Protein AF-A0A6N8FDB3-F1 (afdb_monomer)

InterPro domains:
  IPR029016 GAF-like domain superfamily [G3DSA:3.30.450.40] (40-173)

Foldseek 3Di:
DDPPDPPVVVVLVVQLVPDFADFDQWAWAADADPPRARNDAPHIDPDTDGNNVWDDPVVVVVLRSQRSNQVVCVVPHDDQKDWAWAFDQTPVRFTWTATSDMDHDHYDGIDRQDPVSLQADQQSVCLVVVDKDWFQAPVVCVVVVRRYRPNDPPDGIDIDHQDAPDVVPSDDDPDDPDDPPPDPDDD

Solvent-accessible surface area (backbone atoms only — not comparable to full-atom values): 11524 Å² total; per-residue (Å²): 135,82,78,77,76,58,67,63,60,56,52,51,53,56,42,58,74,72,59,80,63,84,82,72,47,57,46,61,23,48,30,67,30,83,95,73,39,64,56,48,90,86,44,57,41,94,67,53,48,58,50,59,82,67,51,52,76,72,52,54,58,48,40,54,56,50,35,33,52,46,51,48,49,63,75,75,48,88,72,74,61,52,70,47,67,44,73,44,66,48,94,85,71,44,53,24,34,38,55,58,38,63,55,56,78,66,45,76,52,64,43,64,55,47,78,75,48,25,64,35,28,66,66,37,37,17,50,74,66,60,43,64,46,78,37,84,40,43,68,61,42,40,74,73,70,44,64,69,71,69,74,55,93,80,62,50,54,49,78,42,74,60,70,61,89,45,94,92,29,49,58,91,62,100,79,72,96,72,81,78,75,81,74,97,74,82,132

Secondary structure (DSSP, 8-state):
------HHHHHHHHHHHH--PPP--EE--BPB-GGGSBSSTT-B-SSPEEHHHH--HHHHHHHHHHHHHHHHHHHH---S-EEEEEEEE-TTS-EEEEEEEEESS---SEEE-SHHHHTT-HHHHHHHH---EEES-HHHHHHTT-----S-TT---EEE----SSTT-SS--TT--------S---

Organism: NCBI:txid555083

Sequence (187 aa):
MLFEKNSYLEQIELWCASHNPSLTLSYQVPLLGEGGTCSLFGELDETPFDLASQLHEHELLVLKQVQSVVDWVHNNTNVDWFGVYLARDNSASERVLTKLSYFGKPSRAEFPLNEEFSKISNNVTVALSGHHKIINDVSEYRANGGEYYTCDPKVQSELCWPIFSAPNNCLQNNNNNNLVQTSPNQK

Structure (mmCIF, N/CA/C/O backbone):
data_AF-A0A6N8FDB3-F1
#
_entry.id   AF-A0A6N8FDB3-F1
#
loop_
_atom_site.group_PDB
_atom_site.id
_atom_site.type_symbol
_atom_site.label_atom_id
_atom_site.label_alt_id
_atom_site.label_comp_id
_atom_site.label_asym_id
_atom_site.label_entity_id
_atom_site.label_seq_id
_atom_site.pdbx_PDB_ins_code
_atom_site.Cartn_x
_atom_site.Cartn_y
_atom_site.Cartn_z
_atom_site.occupancy
_atom_site.B_iso_or_equiv
_atom_site.auth_seq_id
_atom_site.auth_comp_id
_atom_site.auth_asym_id
_atom_site.auth_atom_id
_atom_site.pdbx_PDB_model_num
ATOM 1 N N . MET A 1 1 ? -31.358 20.080 -7.737 1.00 39.00 1 MET A N 1
ATOM 2 C CA . MET A 1 1 ? -30.792 18.732 -7.544 1.00 39.00 1 MET A CA 1
ATOM 3 C C . MET A 1 1 ? -29.923 18.836 -6.301 1.00 39.00 1 MET A C 1
ATOM 5 O O . MET A 1 1 ? -28.893 19.491 -6.356 1.00 39.00 1 MET A O 1
ATOM 9 N N . LEU A 1 2 ? -30.441 18.409 -5.148 1.00 40.44 2 LEU A N 1
ATOM 10 C CA . LEU A 1 2 ? -29.688 18.419 -3.893 1.00 40.44 2 LEU A CA 1
ATOM 11 C C . LEU A 1 2 ? -28.681 17.274 -3.999 1.00 40.44 2 LEU A C 1
ATOM 13 O O . LEU A 1 2 ? -29.099 16.135 -4.185 1.00 40.44 2 LEU A O 1
ATOM 17 N N . PHE A 1 3 ? -27.385 17.576 -3.969 1.00 48.97 3 PHE A N 1
ATOM 18 C CA . PHE A 1 3 ? -26.373 16.543 -3.789 1.00 48.97 3 PHE A CA 1
ATOM 19 C C . PHE A 1 3 ? -26.663 15.886 -2.439 1.00 48.97 3 PHE A C 1
ATOM 21 O O . PHE A 1 3 ? -26.596 16.559 -1.409 1.00 48.97 3 PHE A O 1
ATOM 28 N N . GLU A 1 4 ? -27.059 14.612 -2.440 1.00 52.66 4 GLU A N 1
ATOM 29 C CA . GLU A 1 4 ? -27.069 13.828 -1.211 1.00 52.66 4 GLU A CA 1
ATOM 30 C C . GLU A 1 4 ? -25.665 13.914 -0.619 1.00 52.66 4 GLU A C 1
ATOM 32 O O . GLU A 1 4 ? -24.667 13.599 -1.272 1.00 52.66 4 GLU A O 1
ATOM 37 N N . LYS A 1 5 ? -25.586 14.447 0.598 1.00 57.94 5 LYS A N 1
ATOM 38 C CA . LYS A 1 5 ? -24.338 14.568 1.339 1.00 57.94 5 LYS A CA 1
ATOM 39 C C . LYS A 1 5 ? -23.791 13.146 1.492 1.00 57.94 5 LYS A C 1
ATOM 41 O O . LYS A 1 5 ? -24.463 12.301 2.080 1.00 57.94 5 LYS A O 1
ATOM 46 N N . ASN A 1 6 ? -22.628 12.860 0.905 1.00 74.19 6 ASN A N 1
ATOM 47 C CA . ASN A 1 6 ? -22.024 11.534 0.994 1.00 74.19 6 ASN A CA 1
ATOM 48 C C . ASN A 1 6 ? -21.700 11.255 2.469 1.00 74.19 6 ASN A C 1
ATOM 50 O O . ASN A 1 6 ? -20.782 11.855 3.030 1.00 74.19 6 ASN A O 1
ATOM 54 N N . SER A 1 7 ? -22.480 10.372 3.092 1.00 84.81 7 SER A N 1
ATOM 55 C CA . SER A 1 7 ? -22.411 10.106 4.529 1.00 84.81 7 SER A CA 1
ATOM 56 C C . SER A 1 7 ? -21.046 9.575 4.964 1.00 84.81 7 SER A C 1
ATOM 58 O O . SER A 1 7 ? -20.653 9.811 6.103 1.00 84.81 7 SER A O 1
ATOM 60 N N . TYR A 1 8 ? -20.304 8.898 4.082 1.00 88.00 8 TYR A N 1
ATOM 61 C CA . TYR A 1 8 ? -18.966 8.392 4.388 1.00 88.00 8 TYR A CA 1
ATOM 62 C C . TYR A 1 8 ? -17.910 9.492 4.400 1.00 88.00 8 TYR A C 1
ATOM 64 O O . TYR A 1 8 ? -17.037 9.478 5.262 1.00 88.00 8 TYR A O 1
ATOM 72 N N . LEU A 1 9 ? -18.004 10.468 3.492 1.00 87.19 9 LEU A N 1
ATOM 73 C CA . LEU A 1 9 ? -17.068 11.592 3.474 1.00 87.19 9 LEU A CA 1
ATOM 74 C C . LEU A 1 9 ? -17.157 12.389 4.781 1.00 87.19 9 LEU A C 1
ATOM 76 O O . LEU A 1 9 ? -16.137 12.630 5.416 1.00 87.19 9 LEU A O 1
ATOM 80 N N . GLU A 1 10 ? -18.375 12.706 5.227 1.00 91.50 10 GLU A N 1
ATOM 81 C CA . GLU A 1 10 ? -18.595 13.414 6.496 1.00 91.50 10 GLU A CA 1
ATOM 82 C C . GLU A 1 10 ? -18.069 12.614 7.701 1.00 91.50 10 GLU A C 1
ATOM 84 O O . GLU A 1 10 ? -17.451 13.178 8.602 1.00 91.50 10 GLU A O 1
ATOM 89 N N . GLN A 1 11 ? -18.251 11.290 7.705 1.00 93.62 11 GLN A N 1
ATOM 90 C CA . GLN A 1 11 ? -17.704 10.423 8.755 1.00 93.62 11 GLN A CA 1
ATOM 91 C C . GLN A 1 11 ? -16.171 10.439 8.789 1.00 93.62 11 GLN A C 1
ATOM 93 O O . GLN A 1 11 ? -15.594 10.551 9.871 1.00 93.62 11 GLN A O 1
ATOM 98 N N . ILE A 1 12 ? -15.514 10.348 7.629 1.00 93.06 12 ILE A N 1
ATOM 99 C CA . ILE A 1 12 ? -14.049 10.378 7.528 1.00 93.06 12 ILE A CA 1
ATOM 100 C C . ILE A 1 12 ? -13.511 11.749 7.948 1.00 93.06 12 ILE A C 1
ATOM 102 O O . ILE A 1 12 ? -12.528 11.816 8.680 1.00 93.06 12 ILE A O 1
ATOM 106 N N . GLU A 1 13 ? -14.149 12.846 7.535 1.00 92.50 13 GLU A N 1
ATOM 107 C CA . GLU A 1 13 ? -13.748 14.203 7.927 1.00 92.50 13 GLU A CA 1
ATOM 108 C C . GLU A 1 13 ? -13.827 14.398 9.448 1.00 92.50 13 GLU A C 1
ATOM 110 O O . GLU A 1 13 ? -12.866 14.866 10.066 1.00 92.50 13 GLU A O 1
ATOM 115 N N . LEU A 1 14 ? -14.936 13.982 10.072 1.00 94.69 14 LEU A N 1
ATOM 116 C CA . LEU A 1 1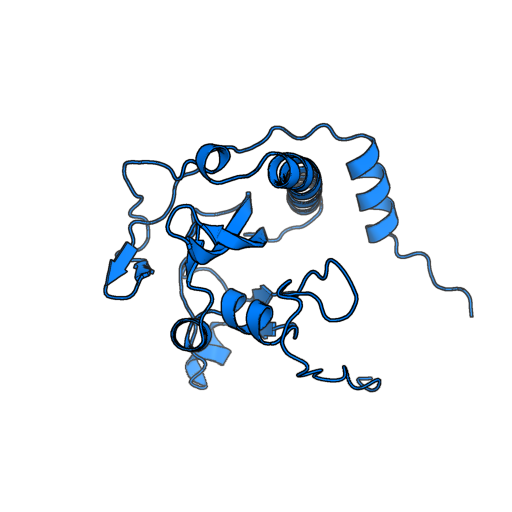4 ? -15.116 14.043 11.527 1.00 94.69 14 LEU A CA 1
ATOM 117 C C . LEU A 1 14 ? -14.118 13.151 12.276 1.00 94.69 14 LEU A C 1
ATOM 119 O O . LEU A 1 14 ? -13.588 13.548 13.319 1.00 94.69 14 LEU A O 1
ATOM 123 N N . TRP A 1 15 ? -13.836 11.962 11.741 1.00 95.94 15 TRP A N 1
ATOM 124 C CA . TRP A 1 15 ? -12.812 11.073 12.277 1.00 95.94 15 TRP A CA 1
ATOM 125 C C . TRP A 1 15 ? -11.435 11.725 12.215 1.00 95.94 15 TRP A C 1
ATOM 127 O O . TRP A 1 15 ? -10.783 11.875 13.242 1.00 95.94 15 TRP A O 1
ATOM 137 N N . CYS A 1 16 ? -11.010 12.194 11.043 1.00 93.62 16 CYS A N 1
ATOM 138 C CA . CYS A 1 16 ? -9.698 12.808 10.854 1.00 93.62 16 CYS A CA 1
ATOM 139 C C . CYS A 1 16 ? -9.489 14.059 11.718 1.00 93.62 16 CYS A C 1
ATOM 141 O O . CYS A 1 16 ? -8.360 14.328 12.124 1.00 93.62 16 CYS A O 1
ATOM 143 N N . ALA A 1 17 ? -10.553 14.808 12.023 1.00 94.25 17 ALA A N 1
ATOM 144 C CA . ALA A 1 17 ? -10.488 15.981 12.893 1.00 94.25 17 ALA A CA 1
ATOM 145 C C . ALA A 1 17 ? -10.299 15.648 14.385 1.00 94.25 17 ALA A C 1
ATOM 147 O O . ALA A 1 17 ? -9.820 16.494 15.140 1.00 94.25 17 ALA A O 1
ATOM 148 N N . SER A 1 18 ? -10.696 14.451 14.825 1.00 94.44 18 SER A N 1
ATOM 149 C CA . SER A 1 18 ? -10.743 14.072 16.246 1.00 94.44 18 SER A CA 1
ATOM 150 C C . SER A 1 18 ? -9.787 12.934 16.617 1.00 94.44 18 SER A C 1
ATOM 152 O O . SER A 1 18 ? -9.366 12.831 17.771 1.00 94.44 18 SER A O 1
ATOM 154 N N . HIS A 1 19 ? -9.412 12.103 15.647 1.00 96.50 19 HIS A N 1
ATOM 155 C CA . HIS A 1 19 ? -8.528 10.960 15.821 1.00 96.50 19 HIS A CA 1
ATOM 156 C C . HIS A 1 19 ? -7.058 11.378 15.825 1.00 96.50 19 HIS A C 1
ATOM 158 O O . HIS A 1 19 ? -6.595 12.124 14.960 1.00 96.50 19 HIS A O 1
ATOM 164 N N . ASN A 1 20 ? -6.295 10.853 16.783 1.00 94.88 20 ASN A N 1
ATOM 165 C CA . ASN A 1 20 ? -4.846 11.016 16.829 1.00 94.88 20 ASN A CA 1
ATOM 166 C C . ASN A 1 20 ? -4.182 9.657 16.560 1.00 94.88 20 ASN A C 1
ATOM 168 O O . ASN A 1 20 ? -4.011 8.877 17.501 1.00 94.88 20 ASN A O 1
ATOM 172 N N . PRO A 1 21 ? -3.829 9.353 15.298 1.00 95.50 21 PRO A N 1
ATOM 173 C CA . PRO A 1 21 ? -3.325 8.038 14.929 1.00 95.50 21 PRO A CA 1
ATOM 174 C C . PRO A 1 21 ? -1.938 7.770 15.520 1.00 95.50 21 PRO A C 1
ATOM 176 O O . PRO A 1 21 ? -1.099 8.671 15.621 1.00 95.50 21 PRO A O 1
ATOM 179 N N . SER A 1 22 ? -1.685 6.506 15.859 1.00 95.19 22 SER A N 1
ATOM 180 C CA . SER A 1 22 ? -0.341 6.022 16.174 1.00 95.19 22 SER A CA 1
ATOM 181 C C . SER A 1 22 ? 0.394 5.723 14.871 1.00 95.19 22 SER A C 1
ATOM 183 O O . SER A 1 22 ? -0.085 4.933 14.059 1.00 95.19 22 SER A O 1
ATOM 185 N N . LEU A 1 23 ? 1.536 6.369 14.638 1.00 95.38 23 LEU A N 1
ATOM 186 C CA . LEU A 1 23 ? 2.243 6.230 13.366 1.00 95.38 23 LEU A CA 1
ATOM 187 C C . LEU A 1 23 ? 3.027 4.919 13.310 1.00 95.38 23 LEU A C 1
ATOM 189 O O . LEU A 1 23 ? 3.894 4.667 14.147 1.00 95.38 23 LEU A O 1
ATOM 193 N N . THR A 1 24 ? 2.777 4.125 12.269 1.00 95.88 24 THR A N 1
ATOM 194 C CA . THR A 1 24 ? 3.628 2.979 11.937 1.00 95.88 24 THR A CA 1
ATOM 195 C C . THR A 1 24 ? 4.812 3.471 11.111 1.00 95.88 24 THR A C 1
ATOM 197 O O . THR A 1 24 ? 4.691 3.717 9.916 1.00 95.88 24 THR A O 1
ATOM 200 N N . LEU A 1 25 ? 5.960 3.642 11.765 1.00 96.81 25 LEU A N 1
ATOM 201 C CA . LEU A 1 25 ? 7.195 4.140 11.143 1.00 96.81 25 LEU A CA 1
ATOM 202 C C . LEU A 1 25 ? 8.136 3.029 10.667 1.00 96.81 25 LEU A C 1
ATOM 204 O O . LEU A 1 25 ? 9.143 3.301 10.022 1.00 96.81 25 LEU A O 1
ATOM 208 N N . SER A 1 26 ? 7.808 1.780 10.976 1.00 97.44 26 SER A N 1
ATOM 209 C CA . SER A 1 26 ? 8.505 0.607 10.475 1.00 97.44 26 SER A CA 1
ATOM 210 C C . SER A 1 26 ? 7.554 -0.583 10.458 1.00 97.44 26 SER A C 1
ATOM 212 O O . SER A 1 26 ? 6.673 -0.683 11.315 1.00 97.44 26 SER A O 1
ATOM 214 N N . TYR A 1 27 ? 7.690 -1.465 9.469 1.00 97.12 27 TYR A N 1
ATOM 215 C CA . TYR A 1 27 ? 6.823 -2.631 9.327 1.00 97.12 27 TYR A CA 1
ATOM 216 C C . TYR A 1 27 ? 7.516 -3.787 8.613 1.00 97.12 27 TYR A C 1
ATOM 218 O O . TYR A 1 27 ? 8.401 -3.596 7.781 1.00 97.12 27 TYR A O 1
ATOM 226 N N . GLN A 1 28 ? 7.063 -5.003 8.918 1.00 96.00 28 GLN A N 1
ATOM 227 C CA . GLN A 1 28 ? 7.561 -6.196 8.249 1.00 96.00 28 GLN A CA 1
ATOM 228 C C . GLN A 1 28 ? 7.125 -6.249 6.787 1.00 96.00 28 GLN A C 1
ATOM 230 O O . GLN A 1 28 ? 5.999 -5.874 6.438 1.00 96.00 28 GLN A O 1
ATOM 235 N N . VAL A 1 29 ? 8.024 -6.749 5.945 1.00 93.81 29 VAL A N 1
ATOM 236 C CA . VAL A 1 29 ? 7.810 -6.937 4.511 1.00 93.81 29 VAL A CA 1
ATOM 237 C C . VAL A 1 29 ? 8.127 -8.378 4.121 1.00 93.81 29 VAL A C 1
ATOM 239 O O . VAL A 1 29 ? 8.949 -9.014 4.777 1.00 93.81 29 VAL A O 1
ATOM 242 N N . PRO A 1 30 ? 7.482 -8.920 3.075 1.00 91.06 30 PRO A N 1
ATOM 243 C CA . PRO A 1 30 ? 7.870 -10.208 2.523 1.00 91.06 30 PRO A CA 1
ATOM 244 C C . PRO A 1 30 ? 9.309 -10.178 2.018 1.00 91.06 30 PRO A C 1
ATOM 246 O O . PRO A 1 30 ? 9.734 -9.176 1.435 1.00 91.06 30 PRO A O 1
ATOM 249 N N . LEU A 1 31 ? 10.010 -11.298 2.166 1.00 89.00 31 LEU A N 1
ATOM 250 C CA . LEU A 1 31 ? 11.269 -11.511 1.470 1.00 89.00 31 LEU A CA 1
ATOM 251 C C . LEU A 1 31 ? 11.003 -11.468 -0.046 1.00 89.00 31 LEU A C 1
ATOM 253 O O . LEU A 1 31 ? 10.061 -12.084 -0.559 1.00 89.00 31 LEU A O 1
ATOM 257 N N . LEU A 1 32 ? 11.796 -10.680 -0.770 1.00 82.88 32 LEU A N 1
ATOM 258 C CA . LEU A 1 32 ? 11.648 -10.535 -2.217 1.00 82.88 32 LEU A CA 1
ATOM 259 C C . LEU A 1 32 ? 12.512 -11.569 -2.942 1.00 82.88 32 LEU A C 1
ATOM 261 O O . LEU A 1 32 ? 13.679 -11.769 -2.616 1.00 82.88 32 LEU A O 1
ATOM 265 N N . GLY A 1 33 ? 11.920 -12.229 -3.931 1.00 75.38 33 GLY A N 1
ATOM 266 C CA . GLY A 1 33 ? 12.578 -13.167 -4.829 1.00 75.38 33 GLY A CA 1
ATOM 267 C C . GLY A 1 33 ? 13.047 -12.507 -6.121 1.00 75.38 33 GLY A C 1
ATOM 268 O O . GLY A 1 33 ? 13.057 -11.281 -6.270 1.00 75.38 33 GLY A O 1
ATOM 269 N N . GLU A 1 34 ? 13.415 -13.346 -7.087 1.00 70.06 34 GLU A N 1
ATOM 270 C CA . GLU A 1 34 ? 13.858 -12.898 -8.406 1.00 70.06 34 GLU A CA 1
ATOM 271 C C . GLU A 1 34 ? 12.781 -12.031 -9.094 1.00 70.06 34 GLU A C 1
ATOM 273 O O . GLU A 1 34 ? 11.573 -12.279 -8.988 1.00 70.06 34 GLU A O 1
ATOM 278 N N . GLY A 1 35 ? 13.214 -10.941 -9.739 1.00 65.75 35 GLY A N 1
ATOM 279 C CA . GLY A 1 35 ? 12.319 -9.964 -10.374 1.00 65.75 35 GLY A CA 1
ATOM 280 C C . GLY A 1 35 ? 11.475 -9.121 -9.403 1.00 65.75 35 GLY A C 1
ATOM 281 O O . GLY A 1 35 ? 10.563 -8.417 -9.833 1.00 65.75 35 GLY A O 1
ATOM 282 N N . GLY A 1 36 ? 11.737 -9.177 -8.090 1.00 64.44 36 GLY A N 1
ATOM 283 C CA . GLY A 1 36 ? 10.971 -8.434 -7.082 1.00 64.44 36 GLY A CA 1
ATOM 284 C C . GLY A 1 36 ? 9.578 -9.015 -6.807 1.00 64.44 36 GLY A C 1
ATOM 285 O O . GLY A 1 36 ? 8.706 -8.326 -6.262 1.00 64.44 36 GLY A O 1
ATOM 286 N N . THR A 1 37 ? 9.350 -10.270 -7.196 1.00 66.75 37 THR A N 1
ATOM 287 C CA . THR A 1 37 ? 8.179 -11.049 -6.775 1.00 66.75 37 THR A CA 1
ATOM 288 C C . THR A 1 37 ? 8.312 -11.439 -5.296 1.00 66.75 37 THR A C 1
ATOM 290 O O . THR A 1 37 ? 9.413 -11.401 -4.755 1.00 66.75 37 THR A O 1
ATOM 293 N N . CYS A 1 38 ? 7.224 -11.762 -4.587 1.00 65.00 38 CYS A N 1
ATOM 294 C CA . CYS A 1 38 ? 7.377 -12.360 -3.251 1.00 65.00 38 CYS A CA 1
ATOM 295 C C . CYS A 1 38 ? 8.053 -13.729 -3.420 1.00 65.00 38 CYS A C 1
ATOM 297 O O . CYS A 1 38 ? 7.518 -14.553 -4.160 1.00 65.00 38 CYS A O 1
ATOM 299 N N . SER A 1 39 ? 9.207 -13.959 -2.779 1.00 57.81 39 SER A N 1
ATOM 300 C CA . SER A 1 39 ? 10.000 -15.183 -2.982 1.00 57.81 39 SER A CA 1
ATOM 301 C C . SER A 1 39 ? 9.214 -16.431 -2.585 1.00 57.81 39 SER A C 1
ATOM 303 O O . SER A 1 39 ? 9.081 -17.366 -3.373 1.00 57.81 39 SER A O 1
ATOM 305 N N . LEU A 1 40 ? 8.668 -16.421 -1.367 1.00 64.62 40 LEU A N 1
ATOM 306 C CA . LEU A 1 40 ? 7.895 -17.498 -0.762 1.00 64.62 40 LEU A CA 1
ATOM 307 C C . LEU A 1 40 ? 6.781 -16.902 0.105 1.00 64.62 40 LEU A C 1
ATOM 309 O O . LEU A 1 40 ? 6.993 -15.976 0.890 1.00 64.62 40 LEU A O 1
ATOM 313 N N . PHE A 1 41 ? 5.560 -17.425 -0.040 1.00 68.38 41 PHE A N 1
ATOM 314 C CA . PHE A 1 41 ? 4.420 -16.953 0.743 1.00 68.38 41 PHE A CA 1
ATOM 315 C C . PHE A 1 41 ? 4.664 -17.169 2.239 1.00 68.38 41 PHE A C 1
ATOM 317 O O . PHE A 1 41 ? 4.753 -18.303 2.702 1.00 68.38 41 PHE A O 1
ATOM 324 N N . GLY A 1 42 ? 4.700 -16.073 2.997 1.00 71.75 42 GLY A N 1
ATOM 325 C CA . GLY A 1 42 ? 4.839 -16.100 4.453 1.00 71.75 42 GLY A CA 1
ATOM 326 C C . GLY A 1 42 ? 6.270 -15.962 4.970 1.00 71.75 42 GLY A C 1
ATOM 327 O O . GLY A 1 42 ? 6.431 -15.826 6.180 1.00 71.75 42 GLY A O 1
ATOM 328 N N . GLU A 1 43 ? 7.282 -15.930 4.100 1.00 87.38 43 GLU A N 1
ATOM 329 C CA . GLU A 1 43 ? 8.638 -15.556 4.507 1.00 87.38 43 GLU A CA 1
ATOM 330 C C . GLU A 1 43 ? 8.771 -14.034 4.540 1.00 87.38 43 GLU A C 1
ATOM 332 O O . GLU A 1 43 ? 8.460 -13.339 3.569 1.00 87.38 43 GLU A O 1
ATOM 337 N N . LEU A 1 44 ? 9.193 -13.513 5.689 1.00 9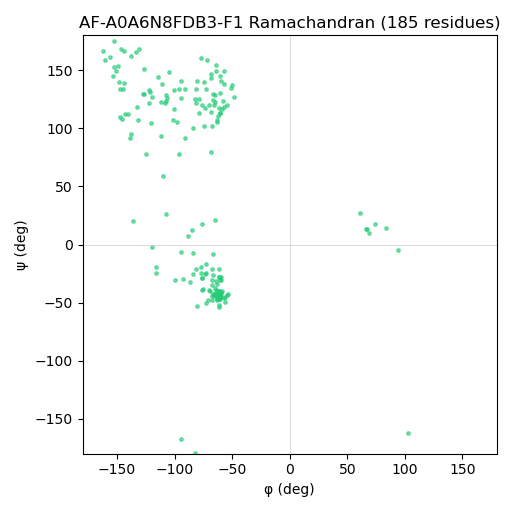1.06 44 LEU A N 1
ATOM 338 C CA . LEU A 1 44 ? 9.407 -12.090 5.920 1.00 91.06 44 LEU A CA 1
ATOM 339 C C . LEU A 1 44 ? 10.903 -11.804 5.923 1.00 91.06 44 LEU A C 1
ATOM 341 O O . LEU A 1 44 ? 11.693 -12.655 6.331 1.00 91.06 44 LEU A O 1
ATOM 345 N N . ASP A 1 45 ? 11.271 -10.604 5.487 1.00 92.06 45 ASP A N 1
ATOM 346 C CA . ASP A 1 45 ? 12.623 -10.100 5.696 1.00 92.06 45 ASP A CA 1
ATOM 347 C C . ASP A 1 45 ? 12.916 -10.041 7.207 1.00 92.06 45 ASP A C 1
ATOM 349 O O . ASP A 1 45 ? 12.037 -9.713 8.011 1.00 92.06 45 ASP A O 1
ATOM 353 N N . GLU A 1 46 ? 14.139 -10.390 7.607 1.00 92.81 46 GLU A N 1
ATOM 354 C CA . GLU A 1 46 ? 14.556 -10.296 9.010 1.00 92.81 46 GLU A CA 1
ATOM 355 C C . GLU A 1 46 ? 14.565 -8.840 9.483 1.00 92.81 46 GLU A C 1
ATOM 357 O O . GLU A 1 46 ? 14.299 -8.559 10.656 1.00 92.81 46 GLU A O 1
ATOM 362 N N . THR A 1 47 ? 14.859 -7.916 8.565 1.00 94.56 47 THR A N 1
ATOM 363 C CA . THR A 1 47 ? 14.910 -6.486 8.833 1.00 94.56 47 THR A CA 1
ATOM 364 C C . THR A 1 47 ? 13.616 -5.826 8.353 1.00 94.56 47 THR A C 1
ATOM 366 O O . THR A 1 47 ? 13.346 -5.791 7.151 1.00 94.56 47 THR A O 1
ATOM 369 N N . PRO A 1 48 ? 12.813 -5.247 9.264 1.00 96.31 48 PRO A N 1
ATOM 370 C CA . PRO A 1 48 ? 11.651 -4.459 8.884 1.00 96.31 48 PRO A CA 1
ATOM 371 C C . PRO A 1 48 ? 12.030 -3.301 7.960 1.00 96.31 48 PRO A C 1
ATOM 373 O O . PRO A 1 48 ? 13.088 -2.686 8.105 1.00 96.31 48 PRO A O 1
ATOM 376 N N . PHE A 1 49 ? 11.116 -2.925 7.071 1.00 97.06 49 PHE A N 1
ATOM 377 C CA . PHE A 1 49 ? 11.266 -1.695 6.309 1.00 97.06 49 PHE A CA 1
ATOM 378 C C . PHE A 1 49 ? 11.174 -0.497 7.259 1.00 97.06 49 PHE A C 1
ATOM 380 O O . PHE A 1 49 ? 10.197 -0.362 8.001 1.00 97.06 49 PHE A O 1
ATOM 387 N N . ASP A 1 50 ? 12.191 0.361 7.260 1.00 97.12 50 ASP A N 1
ATOM 388 C CA . ASP A 1 50 ? 12.232 1.589 8.053 1.00 97.12 50 ASP A CA 1
ATOM 389 C C . ASP A 1 50 ? 11.666 2.752 7.231 1.00 97.12 50 ASP A C 1
ATOM 391 O O . ASP A 1 50 ? 12.379 3.414 6.480 1.00 97.12 50 ASP A O 1
ATOM 395 N N . LEU A 1 51 ? 10.358 2.986 7.360 1.00 97.06 51 LEU A N 1
ATOM 396 C CA . LEU A 1 51 ? 9.669 4.053 6.639 1.00 97.06 51 LEU A CA 1
ATOM 397 C C . LEU A 1 51 ? 10.165 5.436 7.084 1.00 97.06 51 LEU A C 1
ATOM 399 O O . LEU A 1 51 ? 10.295 6.328 6.248 1.00 97.06 51 LEU A O 1
ATOM 403 N N . ALA A 1 52 ? 10.461 5.627 8.373 1.00 95.00 52 ALA A N 1
ATOM 404 C CA . ALA A 1 52 ? 10.890 6.925 8.893 1.00 95.00 52 ALA A CA 1
ATOM 405 C C . ALA A 1 52 ? 12.171 7.434 8.226 1.00 95.00 52 ALA A C 1
ATOM 407 O O . ALA A 1 52 ? 12.246 8.620 7.912 1.00 95.00 52 ALA A O 1
ATOM 408 N N . SER A 1 53 ? 13.151 6.560 7.975 1.00 94.75 53 SER A N 1
ATOM 409 C CA . SER A 1 53 ? 14.390 6.965 7.297 1.00 94.75 53 SER A CA 1
ATOM 410 C C . SER A 1 53 ? 14.218 7.243 5.804 1.00 94.75 53 SER A C 1
ATOM 412 O O . SER A 1 53 ? 15.073 7.907 5.217 1.00 94.75 53 SER A O 1
ATOM 414 N N . GLN A 1 54 ? 13.123 6.787 5.186 1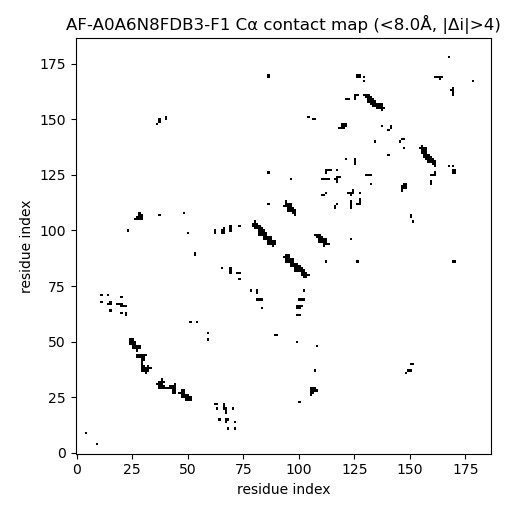.00 94.38 54 GLN A N 1
ATOM 415 C CA . GLN A 1 54 ? 12.845 7.077 3.779 1.00 94.38 54 GLN A CA 1
ATOM 416 C C . GLN A 1 54 ? 12.103 8.405 3.589 1.00 94.38 54 GLN A C 1
ATOM 418 O O . GLN A 1 54 ? 12.279 9.061 2.562 1.00 94.38 54 GLN A O 1
ATOM 423 N N . LEU A 1 55 ? 11.252 8.818 4.533 1.00 91.62 55 LEU A N 1
ATOM 424 C CA . LEU A 1 55 ? 10.367 9.976 4.367 1.00 91.62 55 LEU A CA 1
ATOM 425 C C . LEU A 1 55 ? 11.050 11.332 4.610 1.00 91.62 55 LEU A C 1
ATOM 427 O O . LEU A 1 55 ? 11.818 11.523 5.550 1.00 91.62 55 LEU A O 1
ATOM 431 N N . HIS A 1 56 ? 10.696 12.317 3.786 1.00 90.81 56 HIS A N 1
ATOM 432 C CA . HIS A 1 56 ? 10.962 13.729 4.036 1.00 90.81 56 HIS A CA 1
ATOM 433 C C . HIS A 1 56 ? 9.974 14.301 5.067 1.00 90.81 56 HIS A C 1
ATOM 435 O O . HIS A 1 56 ? 8.875 13.783 5.260 1.00 90.81 56 HIS A O 1
ATOM 441 N N . GLU A 1 57 ? 10.319 15.433 5.689 1.00 87.69 57 GLU A N 1
ATOM 442 C CA . GLU A 1 57 ? 9.493 16.064 6.735 1.00 87.69 57 GLU A CA 1
ATOM 443 C C . GLU A 1 57 ? 8.046 16.338 6.284 1.00 87.69 57 GLU A C 1
ATOM 445 O O . GLU A 1 57 ? 7.094 16.040 7.004 1.00 87.69 57 GLU A O 1
ATOM 450 N N . HIS A 1 58 ? 7.859 16.841 5.062 1.00 86.88 58 HIS A N 1
ATOM 451 C CA . HIS A 1 58 ? 6.522 17.100 4.527 1.00 86.88 58 HIS A CA 1
ATOM 452 C C . HIS A 1 58 ? 5.719 15.809 4.282 1.00 86.88 58 HIS A C 1
ATOM 454 O O . HIS A 1 58 ? 4.498 15.809 4.425 1.00 86.88 58 HIS A O 1
ATOM 460 N N . GLU A 1 59 ? 6.381 14.695 3.968 1.00 91.12 59 GLU A N 1
ATOM 461 C CA . GLU A 1 59 ? 5.732 13.393 3.779 1.00 91.12 59 GLU A CA 1
ATOM 462 C C . GLU A 1 59 ? 5.354 12.757 5.121 1.00 91.12 59 GLU A C 1
ATOM 464 O O . GLU A 1 59 ? 4.338 12.072 5.198 1.00 91.12 59 GLU A O 1
ATOM 469 N N . LEU A 1 60 ? 6.090 13.041 6.203 1.00 89.06 60 LEU A N 1
ATOM 470 C CA . LEU A 1 60 ? 5.694 12.647 7.562 1.00 89.06 60 LEU A CA 1
ATOM 471 C C . LEU A 1 60 ? 4.377 13.316 7.994 1.00 89.06 60 LEU A C 1
ATOM 473 O O . LEU A 1 60 ? 3.561 12.698 8.681 1.00 89.06 60 LEU A O 1
ATOM 477 N N . LEU A 1 61 ? 4.125 14.556 7.558 1.00 87.12 61 LEU A N 1
ATOM 478 C CA . LEU A 1 61 ? 2.838 15.224 7.791 1.00 87.12 61 LEU A CA 1
ATOM 479 C C . LEU A 1 61 ? 1.699 1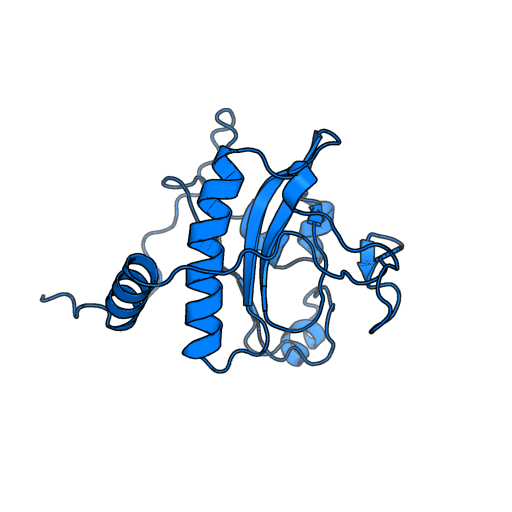4.527 7.034 1.00 87.12 61 LEU A C 1
ATOM 481 O O . LEU A 1 61 ? 0.624 14.309 7.600 1.00 87.12 61 LEU A O 1
ATOM 485 N N . VAL A 1 62 ? 1.946 14.133 5.779 1.00 90.25 62 VAL A N 1
ATOM 486 C CA . VAL A 1 62 ? 0.994 13.359 4.967 1.00 90.25 62 VAL A CA 1
ATOM 487 C C . VAL A 1 62 ? 0.740 11.988 5.593 1.00 90.25 62 VAL A C 1
ATOM 489 O O . VAL A 1 62 ? -0.415 11.583 5.713 1.00 90.25 62 VAL A O 1
ATOM 492 N N . LEU A 1 63 ? 1.785 11.305 6.072 1.00 94.06 63 LEU A N 1
ATOM 493 C CA . LEU A 1 63 ? 1.681 10.007 6.740 1.00 94.06 63 LEU A CA 1
ATOM 494 C C . LEU A 1 63 ? 0.684 10.048 7.901 1.00 94.06 63 LEU A C 1
ATOM 496 O O . LEU A 1 63 ? -0.134 9.140 8.024 1.00 94.06 63 LEU A O 1
ATOM 500 N N . LYS A 1 64 ? 0.693 11.108 8.719 1.00 92.44 64 LYS A N 1
ATOM 501 C CA . LYS A 1 64 ? -0.265 11.242 9.826 1.00 92.44 64 LYS A CA 1
ATOM 502 C C . LYS A 1 64 ? -1.715 11.276 9.344 1.00 92.44 64 LYS A C 1
ATOM 504 O O . LYS A 1 64 ? -2.568 10.612 9.928 1.00 92.44 64 LYS A O 1
ATOM 509 N N . GLN A 1 65 ? -2.004 12.027 8.284 1.00 92.19 65 GLN A N 1
ATOM 510 C CA . GLN A 1 65 ? -3.356 12.102 7.721 1.00 92.19 65 GLN A CA 1
ATOM 511 C C . GLN A 1 65 ? -3.770 10.765 7.102 1.00 92.19 65 GLN A C 1
ATOM 513 O O . GLN A 1 65 ? -4.867 10.271 7.354 1.00 92.19 65 GLN A O 1
ATOM 518 N N . VAL A 1 66 ? -2.862 10.149 6.346 1.00 95.69 66 VAL A N 1
ATOM 519 C CA . VAL A 1 66 ? -3.081 8.859 5.690 1.00 95.69 66 VAL A CA 1
ATOM 520 C C . VAL A 1 66 ? -3.318 7.746 6.712 1.00 95.69 66 VAL A C 1
ATOM 522 O O . VAL A 1 66 ? -4.261 6.978 6.547 1.00 95.69 66 VAL A O 1
ATOM 525 N N . GLN A 1 67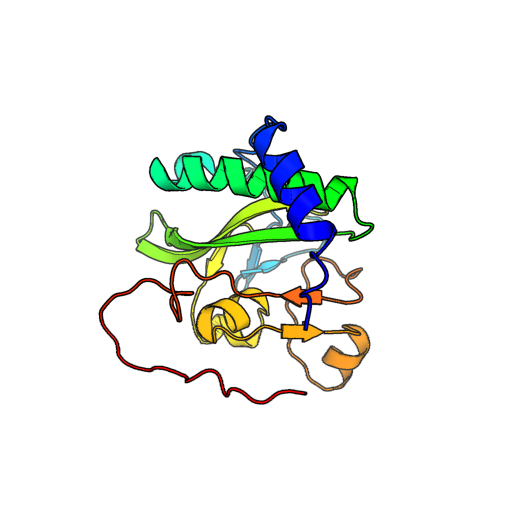 ? -2.537 7.687 7.795 1.00 97.75 67 GLN A N 1
ATOM 526 C CA . GLN A 1 67 ? -2.747 6.724 8.880 1.00 97.75 67 GLN A CA 1
ATOM 527 C C . GLN A 1 67 ? -4.140 6.890 9.500 1.00 97.75 67 GLN A C 1
ATOM 529 O O . GLN A 1 67 ? -4.812 5.899 9.750 1.00 97.75 67 GLN A O 1
ATOM 534 N N . SER A 1 68 ? -4.618 8.127 9.676 1.00 97.06 68 SER A N 1
ATOM 535 C CA . SER A 1 68 ? -5.971 8.373 10.188 1.00 97.06 68 SER A CA 1
ATOM 536 C C . SER A 1 68 ? -7.057 7.786 9.279 1.00 97.06 68 SER A C 1
ATOM 538 O O . SER A 1 68 ? -7.986 7.142 9.764 1.00 97.06 68 SER A O 1
ATOM 540 N N . VAL A 1 69 ? 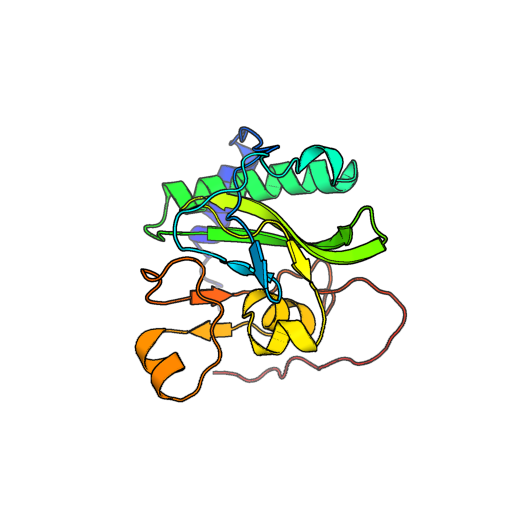-6.915 7.941 7.958 1.00 96.88 69 VAL A N 1
ATOM 541 C CA . VAL A 1 69 ? -7.840 7.355 6.973 1.00 96.88 69 VAL A CA 1
ATOM 542 C C . VAL A 1 69 ? -7.772 5.828 6.986 1.00 96.88 69 VAL A C 1
ATOM 544 O O . VAL A 1 69 ? -8.812 5.174 6.986 1.00 96.88 69 VAL A O 1
ATOM 547 N N . VAL A 1 70 ? -6.569 5.250 7.029 1.00 98.00 70 VAL A N 1
ATOM 548 C CA . VAL A 1 70 ? -6.372 3.794 7.117 1.00 98.00 70 VAL A CA 1
ATOM 549 C C . VAL A 1 70 ? -7.030 3.235 8.381 1.00 98.00 70 VAL A C 1
ATOM 551 O O . VAL A 1 70 ? -7.763 2.250 8.296 1.00 98.00 70 VAL A O 1
ATOM 554 N N . ASP A 1 71 ? -6.848 3.895 9.527 1.00 98.19 71 ASP A N 1
ATOM 555 C CA . ASP A 1 71 ? -7.487 3.516 10.788 1.00 98.19 71 ASP A CA 1
ATOM 556 C C . ASP A 1 71 ? -9.019 3.593 10.680 1.00 98.19 71 ASP A C 1
ATOM 558 O O . ASP A 1 71 ? -9.721 2.710 11.174 1.00 98.19 71 ASP A O 1
ATOM 562 N N . TRP A 1 72 ? -9.565 4.616 10.012 1.00 97.88 72 TRP A N 1
ATOM 563 C CA . TRP A 1 72 ? -11.008 4.710 9.788 1.00 97.88 72 TRP A CA 1
ATOM 564 C C . TRP A 1 72 ? -11.521 3.546 8.937 1.00 97.88 72 TRP A C 1
ATOM 566 O O . TRP A 1 72 ? -12.501 2.906 9.317 1.00 97.88 72 TRP A O 1
ATOM 576 N N . VAL A 1 73 ? -10.852 3.237 7.820 1.00 97.44 73 VAL A N 1
ATOM 577 C CA . VAL A 1 73 ? -11.243 2.126 6.937 1.00 97.44 73 VAL A CA 1
ATOM 578 C C . VAL A 1 73 ? -11.205 0.803 7.696 1.00 97.44 73 VAL A C 1
ATOM 580 O O . VAL A 1 73 ? -12.148 0.020 7.590 1.00 97.44 73 VAL A O 1
ATOM 583 N N . HIS A 1 74 ? -10.177 0.582 8.516 1.00 97.44 74 HIS A N 1
ATOM 584 C CA . HIS A 1 74 ? -10.057 -0.619 9.340 1.00 97.44 74 HIS A CA 1
ATOM 585 C C . HIS A 1 74 ? -11.223 -0.774 10.324 1.00 97.44 74 HIS A C 1
ATOM 587 O O . HIS A 1 74 ? -11.749 -1.867 10.493 1.00 97.44 74 HIS A O 1
ATOM 593 N N . ASN A 1 75 ? -11.645 0.320 10.963 1.00 96.50 75 ASN A N 1
ATOM 594 C CA . ASN A 1 75 ? -12.690 0.279 11.988 1.00 96.50 75 ASN A CA 1
ATOM 595 C C . ASN A 1 75 ? -14.119 0.248 11.425 1.00 96.50 75 ASN A C 1
ATOM 597 O O . ASN A 1 75 ? -15.043 -0.129 12.143 1.00 96.50 75 ASN A O 1
ATOM 601 N N . ASN A 1 76 ? -14.323 0.680 10.178 1.00 96.12 76 ASN A N 1
ATOM 602 C CA . ASN A 1 76 ? -15.662 0.921 9.623 1.00 96.12 76 ASN A CA 1
ATOM 603 C C . ASN A 1 76 ? -15.992 0.057 8.401 1.00 96.12 76 ASN A C 1
ATOM 605 O O . ASN A 1 76 ? -17.097 0.146 7.864 1.00 96.12 76 ASN A O 1
ATOM 609 N N . THR A 1 77 ? -15.057 -0.776 7.945 1.00 94.94 77 THR A N 1
ATOM 610 C CA . THR A 1 77 ? -15.253 -1.662 6.794 1.00 94.94 77 THR A CA 1
ATOM 611 C C . THR A 1 77 ? -14.766 -3.074 7.107 1.00 94.94 77 THR A C 1
ATOM 613 O O . THR A 1 77 ? -14.055 -3.294 8.081 1.00 94.94 77 THR A O 1
ATOM 616 N N . ASN A 1 78 ? -15.146 -4.037 6.266 1.00 95.38 78 ASN A N 1
ATOM 617 C CA . ASN A 1 78 ? -14.747 -5.441 6.402 1.00 95.38 78 ASN A CA 1
ATOM 618 C C . ASN A 1 78 ? -13.717 -5.855 5.339 1.00 95.38 78 ASN A C 1
ATOM 620 O O . ASN A 1 78 ? -13.703 -7.011 4.925 1.00 95.38 78 ASN A O 1
ATOM 624 N N . VAL A 1 79 ? -12.919 -4.917 4.819 1.00 96.50 79 VAL A N 1
ATOM 625 C CA . VAL A 1 79 ? -11.860 -5.269 3.860 1.00 96.50 79 VAL A CA 1
ATOM 626 C C . VAL A 1 79 ? -10.707 -5.942 4.603 1.00 96.50 79 VAL A C 1
ATOM 628 O O . VAL A 1 79 ? -10.349 -5.514 5.695 1.00 96.50 79 VAL A O 1
ATOM 631 N N . ASP A 1 80 ? -10.112 -6.985 4.025 1.00 96.62 80 ASP A N 1
ATOM 632 C CA . ASP A 1 80 ? -9.010 -7.725 4.665 1.00 96.62 80 ASP A CA 1
ATOM 633 C C . ASP A 1 80 ? -7.665 -6.986 4.595 1.00 96.62 80 ASP A C 1
ATOM 635 O O . ASP A 1 80 ? -6.752 -7.230 5.389 1.00 96.62 80 ASP A O 1
ATOM 639 N N . TRP A 1 81 ? -7.527 -6.107 3.602 1.00 97.06 81 TRP A N 1
ATOM 640 C CA . TRP A 1 81 ? -6.318 -5.343 3.338 1.00 97.06 81 TRP A CA 1
ATOM 641 C C . TRP A 1 81 ? -6.682 -3.980 2.754 1.00 97.06 81 TRP A C 1
ATOM 643 O O . TRP A 1 81 ? -7.488 -3.882 1.829 1.00 97.06 81 TRP A O 1
ATOM 653 N N . PHE A 1 82 ? -6.058 -2.929 3.269 1.00 97.75 82 PHE A N 1
ATOM 654 C CA . PHE A 1 82 ? -6.148 -1.586 2.710 1.00 97.75 82 PHE A CA 1
ATOM 655 C C . PHE A 1 82 ? -4.840 -0.857 2.971 1.00 97.75 82 PHE A C 1
ATOM 657 O O . PHE A 1 82 ? -4.279 -0.960 4.062 1.00 97.75 82 PHE A O 1
ATOM 664 N N . GLY A 1 83 ? -4.370 -0.092 1.991 1.00 97.44 83 GLY A N 1
ATOM 665 C CA . GLY A 1 83 ? -3.146 0.675 2.123 1.00 97.44 83 GLY A CA 1
ATOM 666 C C . GLY A 1 83 ? -3.050 1.799 1.110 1.00 97.44 83 GLY A C 1
ATOM 667 O O . GLY A 1 83 ? -3.703 1.788 0.068 1.00 97.44 83 GLY A O 1
ATOM 668 N N . VAL A 1 84 ? -2.217 2.777 1.440 1.00 97.38 84 VAL A N 1
ATOM 669 C CA . VAL A 1 84 ? -1.986 3.968 0.625 1.00 97.38 84 VAL A CA 1
ATOM 670 C C . VAL A 1 84 ? -0.506 4.060 0.290 1.00 97.38 84 VAL A C 1
ATOM 672 O O . VAL A 1 84 ? 0.355 3.928 1.163 1.00 97.38 84 VAL A O 1
ATOM 675 N N . TYR A 1 85 ? -0.225 4.304 -0.987 1.00 96.88 85 TYR A N 1
ATOM 676 C CA . TYR A 1 85 ? 1.122 4.424 -1.528 1.00 96.88 85 TYR A CA 1
ATOM 677 C C . TYR A 1 85 ? 1.377 5.845 -2.023 1.00 96.88 85 TYR A C 1
ATOM 679 O O . TYR A 1 85 ? 0.486 6.485 -2.581 1.00 96.88 85 TYR A O 1
ATOM 687 N N . LEU A 1 86 ? 2.609 6.313 -1.850 1.00 94.69 86 LEU A N 1
ATOM 688 C CA . LEU A 1 86 ? 3.094 7.591 -2.349 1.00 94.69 86 LEU A CA 1
ATOM 689 C C . LEU A 1 86 ? 4.036 7.367 -3.529 1.00 94.69 86 LEU A C 1
ATOM 691 O O . LEU A 1 86 ? 5.015 6.635 -3.415 1.00 94.69 86 LEU A O 1
ATOM 695 N N . ALA A 1 87 ? 3.752 8.026 -4.651 1.00 93.62 87 ALA A N 1
ATOM 696 C CA . ALA A 1 87 ? 4.659 8.073 -5.789 1.00 93.62 87 ALA A CA 1
ATOM 697 C C . ALA A 1 87 ? 5.773 9.091 -5.528 1.00 93.62 87 ALA A C 1
ATOM 699 O O . ALA A 1 87 ? 5.520 10.299 -5.496 1.00 93.62 87 ALA A O 1
ATOM 700 N N . ARG A 1 88 ? 7.007 8.614 -5.391 1.00 91.69 88 ARG A N 1
ATOM 701 C CA . ARG A 1 88 ? 8.159 9.429 -4.991 1.00 91.69 88 ARG A CA 1
ATOM 702 C C . ARG A 1 88 ? 9.469 8.874 -5.542 1.00 91.69 88 ARG A C 1
ATOM 704 O O . ARG A 1 88 ? 9.483 7.804 -6.147 1.00 91.69 88 ARG A O 1
ATOM 711 N N . ASP A 1 89 ? 10.548 9.610 -5.315 1.00 91.81 89 ASP A N 1
ATOM 712 C CA . ASP A 1 89 ? 11.900 9.102 -5.527 1.00 91.81 89 ASP A CA 1
ATOM 713 C C . ASP A 1 89 ? 12.435 8.608 -4.172 1.00 91.81 89 ASP A C 1
ATOM 715 O O . ASP A 1 89 ? 12.233 9.260 -3.136 1.00 91.81 89 ASP A O 1
ATOM 719 N N . ASN A 1 90 ? 13.036 7.419 -4.146 1.00 90.12 90 ASN A N 1
ATOM 720 C CA . ASN A 1 90 ? 13.620 6.856 -2.927 1.00 90.12 90 ASN A CA 1
ATOM 721 C C . ASN A 1 90 ? 15.029 7.424 -2.663 1.00 90.12 90 ASN A C 1
ATOM 723 O O . ASN A 1 90 ? 15.546 8.257 -3.411 1.00 90.12 90 ASN A O 1
ATOM 727 N N . SER A 1 91 ? 15.673 6.968 -1.588 1.00 88.12 91 SER A N 1
ATOM 728 C CA . SER A 1 91 ? 17.031 7.393 -1.216 1.00 88.12 91 SER A CA 1
ATOM 729 C C . SER A 1 91 ? 18.101 7.052 -2.269 1.00 88.12 91 SER A C 1
ATOM 731 O O . SER A 1 91 ? 19.133 7.721 -2.327 1.00 88.12 91 SER A O 1
ATOM 733 N N . ALA A 1 92 ? 17.835 6.078 -3.144 1.00 90.88 92 ALA A N 1
ATOM 734 C CA . ALA A 1 92 ? 18.671 5.724 -4.289 1.00 90.88 92 ALA A CA 1
ATOM 735 C C . ALA A 1 92 ? 18.339 6.527 -5.566 1.00 90.88 92 ALA A C 1
ATOM 737 O O . ALA A 1 92 ? 18.914 6.265 -6.619 1.00 90.88 92 ALA A O 1
ATOM 738 N N . SER A 1 93 ? 17.459 7.537 -5.485 1.00 91.94 93 SER A N 1
ATOM 739 C CA . SER A 1 93 ? 16.957 8.314 -6.634 1.00 91.94 93 SER A CA 1
ATOM 740 C C . SER A 1 93 ? 16.208 7.472 -7.675 1.00 91.94 93 SER A C 1
ATOM 742 O O . SER A 1 93 ? 16.152 7.825 -8.853 1.00 91.94 93 SER A O 1
ATOM 744 N N . GLU A 1 94 ? 15.613 6.360 -7.249 1.00 93.44 94 GLU A N 1
ATOM 745 C CA . GLU A 1 94 ? 14.766 5.522 -8.091 1.00 93.44 94 GLU A CA 1
ATOM 746 C C . GLU A 1 94 ? 13.302 5.917 -7.924 1.00 93.44 94 GLU A C 1
ATOM 748 O O . GLU A 1 94 ? 12.829 6.179 -6.813 1.00 93.44 94 GLU A O 1
ATOM 753 N N . ARG A 1 95 ? 12.559 5.919 -9.034 1.00 95.00 95 ARG A N 1
ATOM 754 C CA . ARG A 1 95 ? 11.130 6.222 -9.016 1.00 95.00 95 ARG A CA 1
ATOM 755 C C . ARG A 1 95 ? 10.346 5.024 -8.479 1.00 95.00 95 ARG A C 1
ATOM 757 O O . ARG A 1 95 ? 10.365 3.949 -9.083 1.00 95.00 95 ARG A O 1
ATOM 764 N N . VAL A 1 96 ? 9.616 5.217 -7.381 1.00 95.62 96 VAL A N 1
ATOM 765 C CA . VAL A 1 96 ? 8.899 4.147 -6.669 1.00 95.62 96 VAL A CA 1
ATOM 766 C C . VAL A 1 96 ? 7.497 4.562 -6.209 1.00 95.62 96 VAL A C 1
ATOM 768 O O . VAL A 1 96 ? 7.158 5.744 -6.123 1.00 95.62 96 VAL A O 1
ATOM 771 N N . LEU A 1 97 ? 6.673 3.561 -5.896 1.00 95.75 97 LEU A N 1
ATOM 772 C CA . LEU A 1 97 ? 5.494 3.689 -5.039 1.00 95.75 97 LEU A CA 1
ATOM 773 C C . LEU A 1 97 ? 5.819 3.154 -3.646 1.00 95.75 97 LEU A C 1
ATOM 775 O O . LEU A 1 97 ? 5.881 1.937 -3.471 1.00 95.75 97 LEU A O 1
ATOM 779 N N . THR A 1 98 ? 5.969 4.038 -2.663 1.00 96.69 98 THR A N 1
ATOM 780 C CA . THR A 1 98 ? 6.281 3.684 -1.270 1.00 96.69 98 THR A CA 1
ATOM 781 C C . THR A 1 98 ? 5.002 3.585 -0.442 1.00 96.69 98 THR A C 1
ATOM 783 O O . THR A 1 98 ? 4.210 4.526 -0.396 1.00 96.69 98 THR A O 1
ATOM 786 N N . LYS A 1 99 ? 4.779 2.456 0.235 1.00 97.69 99 LYS A N 1
ATOM 787 C CA . LYS A 1 99 ? 3.637 2.241 1.133 1.00 97.69 99 LYS A CA 1
ATOM 788 C C . LYS A 1 99 ? 3.775 3.126 2.370 1.00 97.69 99 LYS A C 1
ATOM 790 O O . LYS A 1 99 ? 4.681 2.922 3.179 1.00 97.69 99 LYS A O 1
ATOM 795 N N . LEU A 1 100 ? 2.863 4.082 2.523 1.00 97.12 100 LEU A N 1
ATOM 796 C CA . LEU A 1 100 ? 2.843 4.993 3.666 1.00 97.12 100 LEU A CA 1
ATOM 797 C C . LEU A 1 100 ? 2.194 4.340 4.883 1.00 97.12 100 LEU A C 1
ATOM 799 O O . LEU A 1 100 ? 2.773 4.302 5.959 1.00 97.12 100 LEU A O 1
ATOM 803 N N . SER A 1 101 ? 0.985 3.816 4.716 1.00 97.81 101 SER A N 1
ATOM 804 C CA . SER A 1 101 ? 0.236 3.190 5.801 1.00 97.81 101 SER A CA 1
ATOM 805 C C . SER A 1 101 ? -0.685 2.121 5.239 1.00 97.81 101 SER A C 1
ATOM 807 O O . SER A 1 101 ? -1.123 2.213 4.088 1.00 97.81 101 SER A O 1
ATOM 809 N N . TYR A 1 102 ? -0.932 1.084 6.033 1.00 98.19 102 TYR A N 1
ATOM 810 C CA . TYR A 1 102 ? -1.799 -0.026 5.675 1.00 98.19 102 TYR A CA 1
ATOM 811 C C . TYR A 1 102 ? -2.232 -0.814 6.914 1.00 98.19 102 TYR A C 1
ATOM 813 O O . TYR A 1 102 ? -1.617 -0.703 7.976 1.00 98.19 102 TYR A O 1
ATOM 821 N N . PHE A 1 103 ? -3.237 -1.666 6.741 1.00 97.62 103 PHE A N 1
ATOM 822 C CA . PHE A 1 103 ? -3.498 -2.809 7.613 1.00 97.62 103 PHE A CA 1
ATOM 823 C C . PHE A 1 103 ? -3.703 -4.076 6.774 1.00 97.62 103 PHE A C 1
ATOM 825 O O . PHE A 1 103 ? -3.852 -4.016 5.552 1.00 97.62 103 PHE A O 1
ATOM 832 N N . GLY A 1 104 ? -3.710 -5.228 7.442 1.00 95.25 104 GLY A N 1
ATOM 833 C CA . GLY A 1 104 ? -3.803 -6.543 6.812 1.00 95.25 104 GLY A CA 1
ATOM 834 C C . GLY A 1 104 ? -2.449 -7.246 6.772 1.00 95.25 104 GLY A C 1
ATOM 835 O O . GLY A 1 104 ? -1.527 -6.906 7.518 1.00 95.25 104 GLY A O 1
ATOM 836 N N . LYS A 1 105 ? -2.317 -8.267 5.922 1.00 93.44 105 LYS A N 1
ATOM 837 C CA . LYS A 1 105 ? -1.069 -9.036 5.836 1.00 93.44 105 LYS A CA 1
ATOM 838 C C . LYS A 1 105 ? 0.120 -8.195 5.346 1.00 93.44 105 LYS A C 1
ATOM 840 O O . LYS A 1 105 ? -0.069 -7.293 4.520 1.00 93.44 105 LYS A O 1
ATOM 845 N N . PRO A 1 106 ? 1.351 -8.530 5.789 1.00 93.50 106 PRO A N 1
ATOM 846 C CA . PRO A 1 106 ? 2.569 -7.949 5.245 1.00 93.50 106 PRO A CA 1
ATOM 847 C C . PRO A 1 106 ? 2.609 -8.036 3.721 1.00 93.50 106 PRO A C 1
ATOM 849 O O . PRO A 1 106 ? 2.321 -9.068 3.118 1.00 93.50 106 PRO A O 1
ATOM 852 N N . SER A 1 107 ? 2.987 -6.926 3.105 1.00 92.12 107 SER A N 1
ATOM 853 C CA . SER A 1 107 ? 3.132 -6.782 1.661 1.00 92.12 107 SER A CA 1
ATOM 854 C C . SER A 1 107 ? 4.317 -5.873 1.364 1.00 92.12 107 SER A C 1
ATOM 856 O O . SER A 1 107 ? 4.826 -5.196 2.264 1.00 92.12 107 SER A O 1
ATOM 858 N N . ARG A 1 108 ? 4.754 -5.860 0.105 1.00 92.19 108 ARG A N 1
ATOM 859 C CA . ARG A 1 108 ? 5.904 -5.080 -0.356 1.00 92.19 108 ARG A CA 1
ATOM 860 C C . ARG A 1 108 ? 5.826 -3.608 0.087 1.00 92.19 108 ARG A C 1
ATOM 862 O O . ARG A 1 108 ? 4.755 -2.996 0.028 1.00 92.19 108 ARG A O 1
ATOM 869 N N . ALA A 1 109 ? 6.959 -3.066 0.541 1.00 95.06 109 ALA A N 1
ATOM 870 C CA . ALA A 1 109 ? 7.088 -1.656 0.917 1.00 95.06 109 ALA A CA 1
ATOM 871 C C . ALA A 1 109 ? 7.104 -0.739 -0.306 1.00 95.06 109 ALA A C 1
ATOM 873 O O . ALA A 1 109 ? 6.328 0.208 -0.365 1.00 95.06 109 ALA A O 1
ATOM 874 N N . GLU A 1 110 ? 7.953 -1.045 -1.289 1.00 95.00 110 GLU A N 1
ATOM 875 C CA . GLU A 1 110 ? 8.153 -0.197 -2.464 1.00 95.00 110 GLU A CA 1
ATOM 876 C C . GLU A 1 110 ? 7.974 -0.971 -3.760 1.00 95.00 110 GLU A C 1
ATOM 878 O O . GLU A 1 110 ? 8.600 -2.014 -3.942 1.00 95.00 110 GLU A O 1
ATOM 883 N N . PHE A 1 111 ? 7.165 -0.451 -4.682 1.00 93.75 111 PHE A N 1
ATOM 884 C CA . PHE A 1 111 ? 7.094 -0.962 -6.051 1.00 93.75 111 PHE A CA 1
ATOM 885 C C . PHE A 1 111 ? 7.912 -0.075 -6.998 1.00 93.75 111 PHE A C 1
ATOM 887 O O . PHE A 1 111 ? 7.716 1.142 -6.967 1.00 93.75 111 PHE A O 1
ATOM 894 N N . PRO A 1 112 ? 8.759 -0.641 -7.879 1.00 93.94 112 PRO A N 1
ATOM 895 C CA . PRO A 1 112 ? 9.395 0.112 -8.952 1.00 93.94 112 PRO A CA 1
ATOM 896 C C . PRO A 1 112 ? 8.317 0.738 -9.831 1.00 93.94 112 PRO A C 1
ATOM 898 O O . PRO A 1 112 ? 7.436 0.044 -10.341 1.00 93.94 112 PRO A O 1
ATOM 901 N N . LEU A 1 113 ? 8.357 2.055 -9.990 1.00 94.62 113 LEU A N 1
ATOM 902 C CA . LEU A 1 113 ? 7.338 2.795 -10.723 1.00 94.62 113 LEU A CA 1
ATOM 903 C C . LEU A 1 113 ? 7.813 3.006 -12.164 1.00 94.62 113 LEU A C 1
ATOM 905 O O . LEU A 1 113 ? 8.310 4.069 -12.530 1.00 94.62 113 LEU A O 1
ATOM 909 N N . ASN A 1 114 ? 7.694 1.948 -12.969 1.00 93.38 114 ASN A N 1
ATOM 910 C CA . ASN A 1 114 ? 8.111 1.912 -14.371 1.00 93.38 114 ASN A CA 1
ATOM 911 C C . ASN A 1 114 ? 7.188 1.020 -15.229 1.00 93.38 114 ASN A C 1
ATOM 913 O O . ASN A 1 114 ? 6.353 0.274 -14.712 1.00 93.38 114 ASN A O 1
ATOM 917 N N . GLU A 1 115 ? 7.337 1.107 -16.554 1.00 92.75 115 GLU A N 1
ATOM 918 C CA . GLU A 1 115 ? 6.507 0.370 -17.521 1.00 92.75 115 GLU A CA 1
ATOM 919 C C . GLU A 1 115 ? 6.697 -1.150 -17.482 1.00 92.75 115 GLU A C 1
ATOM 921 O O . GLU A 1 115 ? 5.804 -1.897 -17.874 1.00 92.75 115 GLU A O 1
ATOM 926 N N . GLU A 1 116 ? 7.856 -1.640 -17.048 1.00 91.81 116 GLU A N 1
ATOM 927 C CA . GLU A 1 116 ? 8.094 -3.077 -16.951 1.00 91.81 116 GLU A CA 1
ATOM 928 C C . GLU A 1 116 ? 7.279 -3.672 -15.803 1.00 91.81 116 GLU A C 1
ATOM 930 O O . GLU A 1 116 ? 6.552 -4.648 -15.989 1.00 91.81 116 GLU A O 1
ATOM 935 N N . PHE A 1 117 ? 7.330 -3.030 -14.637 1.00 90.62 117 PHE A N 1
ATOM 936 C CA . PHE A 1 117 ? 6.638 -3.486 -13.440 1.00 90.62 117 PHE A CA 1
ATOM 937 C C . PHE A 1 117 ? 5.122 -3.246 -13.507 1.00 90.62 117 PHE A C 1
ATOM 939 O O . PHE A 1 117 ? 4.346 -3.979 -12.886 1.00 90.62 117 PHE A O 1
ATOM 946 N N . SER A 1 118 ? 4.666 -2.265 -14.297 1.00 91.50 118 SER A N 1
ATOM 947 C CA . SER A 1 118 ? 3.234 -2.027 -14.522 1.00 91.50 118 SER A CA 1
ATOM 948 C C . SER A 1 118 ? 2.536 -3.217 -15.176 1.00 91.50 118 SER A C 1
ATOM 950 O O . SER A 1 118 ? 1.367 -3.457 -14.895 1.00 91.50 118 SER A O 1
ATOM 952 N N . LYS A 1 119 ? 3.256 -4.029 -15.960 1.00 89.81 119 LYS A N 1
ATOM 953 C CA . LYS A 1 119 ? 2.697 -5.223 -16.611 1.00 89.81 119 LYS A CA 1
ATOM 954 C C . LYS A 1 119 ? 2.137 -6.236 -15.617 1.00 89.81 119 LYS A C 1
ATOM 956 O O . LYS A 1 119 ? 1.213 -6.951 -15.971 1.00 89.81 119 LYS A O 1
ATOM 961 N N . ILE A 1 120 ? 2.673 -6.280 -14.396 1.00 87.56 120 ILE A N 1
ATOM 962 C CA . ILE A 1 120 ? 2.285 -7.260 -13.371 1.00 87.56 120 ILE A CA 1
ATOM 963 C C . ILE A 1 120 ? 1.636 -6.633 -12.131 1.00 87.56 120 ILE A C 1
ATOM 965 O O . ILE A 1 120 ? 0.966 -7.330 -11.371 1.00 87.56 120 ILE A O 1
ATOM 969 N N . SER A 1 121 ? 1.824 -5.330 -11.895 1.00 90.94 121 SER A N 1
ATOM 970 C CA . SER A 1 121 ? 1.332 -4.646 -10.696 1.00 90.94 121 SER A CA 1
ATOM 971 C C . SER A 1 121 ? 0.169 -3.709 -10.998 1.00 90.94 121 SER A C 1
ATOM 973 O O . SER A 1 121 ? 0.300 -2.734 -11.744 1.00 90.94 121 SER A O 1
ATOM 975 N N . ASN A 1 122 ? -0.960 -3.958 -10.329 1.00 92.25 122 ASN A N 1
ATOM 976 C CA . ASN A 1 122 ? -2.134 -3.089 -10.384 1.00 92.25 122 ASN A CA 1
ATOM 977 C C . ASN A 1 122 ? -1.817 -1.691 -9.846 1.00 92.25 122 ASN A C 1
ATOM 979 O O . ASN A 1 122 ? -2.116 -0.705 -10.514 1.00 92.25 122 ASN A O 1
ATOM 983 N N . ASN A 1 123 ? -1.130 -1.603 -8.704 1.00 93.00 123 ASN A N 1
ATOM 984 C CA . ASN A 1 123 ? -0.727 -0.329 -8.104 1.00 93.00 123 ASN A CA 1
ATOM 985 C C . ASN A 1 123 ? 0.124 0.513 -9.064 1.00 93.00 123 ASN A C 1
ATOM 987 O O . ASN A 1 123 ? -0.149 1.697 -9.253 1.00 93.00 123 ASN A O 1
ATOM 991 N N . VAL A 1 124 ? 1.117 -0.101 -9.716 1.00 94.06 124 VAL A N 1
ATOM 992 C CA . VAL A 1 124 ? 1.980 0.603 -10.679 1.00 94.06 124 VAL A CA 1
ATOM 993 C C . VAL A 1 124 ? 1.212 0.967 -11.950 1.00 94.06 124 VAL A C 1
ATOM 995 O O . VAL A 1 124 ? 1.363 2.082 -12.444 1.00 94.06 124 VAL A O 1
ATOM 998 N N . THR A 1 125 ? 0.326 0.092 -12.442 1.00 94.00 125 THR A N 1
ATOM 999 C CA . THR A 1 125 ? -0.576 0.417 -13.562 1.00 94.00 125 THR A CA 1
ATOM 1000 C C . THR A 1 125 ? -1.416 1.656 -13.259 1.00 94.00 125 THR A C 1
ATOM 1002 O O . THR A 1 125 ? -1.474 2.577 -14.075 1.00 94.00 125 THR A O 1
ATOM 1005 N N . VAL A 1 126 ? -2.061 1.706 -12.091 1.00 94.38 126 VAL A N 1
ATOM 1006 C CA . VAL A 1 126 ? -2.912 2.833 -11.686 1.00 94.38 126 VAL A CA 1
ATOM 1007 C C . VAL A 1 126 ? -2.093 4.107 -11.515 1.00 94.38 126 VAL A C 1
ATOM 1009 O O . VAL A 1 126 ? -2.495 5.157 -12.010 1.00 94.38 126 VAL A O 1
ATOM 1012 N N . ALA A 1 127 ? -0.923 4.022 -10.883 1.00 92.06 127 ALA A N 1
ATOM 1013 C CA . ALA A 1 127 ? -0.062 5.182 -10.691 1.00 92.06 127 ALA A CA 1
ATOM 1014 C C . ALA A 1 127 ? 0.443 5.782 -12.012 1.00 92.06 127 ALA A C 1
ATOM 1016 O O . ALA A 1 127 ? 0.491 7.004 -12.135 1.00 92.06 127 ALA A O 1
ATOM 1017 N N . LEU A 1 128 ? 0.801 4.947 -12.996 1.00 91.62 128 LEU A N 1
ATOM 1018 C CA . LEU A 1 128 ? 1.266 5.419 -14.305 1.00 91.62 128 LEU A CA 1
ATOM 1019 C C . LEU A 1 128 ? 0.131 5.922 -15.197 1.00 91.62 128 LEU A C 1
ATOM 1021 O O . LEU A 1 128 ? 0.303 6.902 -15.914 1.00 91.62 128 LEU A O 1
ATOM 1025 N N . SER A 1 129 ? -1.019 5.249 -15.169 1.00 92.06 129 SER A N 1
ATOM 1026 C CA . SER A 1 129 ? -2.145 5.584 -16.045 1.00 92.06 129 SER A CA 1
ATOM 1027 C C . SER A 1 129 ? -3.025 6.710 -15.504 1.00 92.06 129 SER A C 1
ATOM 1029 O O . SER A 1 129 ? -3.719 7.360 -16.279 1.00 92.06 129 SER A O 1
ATOM 1031 N N . GLY A 1 130 ? -3.049 6.922 -14.184 1.00 89.69 130 GLY A N 1
ATOM 1032 C CA . GLY A 1 130 ? -4.025 7.802 -13.539 1.00 89.69 130 GLY A CA 1
ATOM 1033 C C . GLY A 1 130 ? -5.466 7.283 -13.628 1.00 89.69 130 GLY A C 1
ATOM 1034 O O . GLY A 1 130 ? -6.405 8.026 -13.343 1.00 89.69 130 GLY A O 1
ATOM 1035 N N . HIS A 1 131 ? -5.667 6.021 -14.014 1.00 90.81 131 HIS A N 1
ATOM 1036 C CA . HIS A 1 131 ? -6.978 5.390 -14.104 1.00 90.81 131 HIS A CA 1
ATOM 1037 C C . HIS A 1 131 ? -7.126 4.331 -13.021 1.00 90.81 131 HIS A C 1
ATOM 1039 O O . HIS A 1 131 ? -6.199 3.571 -12.756 1.00 90.81 131 HIS A O 1
ATOM 1045 N N . HIS A 1 132 ? -8.298 4.282 -12.389 1.00 92.69 132 HIS A N 1
ATOM 1046 C CA . HIS A 1 132 ? -8.594 3.241 -11.415 1.00 92.69 132 HIS A CA 1
ATOM 1047 C C . HIS A 1 132 ? -8.606 1.862 -12.081 1.00 92.69 132 HIS A C 1
ATOM 1049 O O . HIS A 1 132 ? -8.893 1.728 -13.272 1.00 92.69 132 HIS A O 1
ATOM 1055 N N . LYS A 1 133 ? -8.337 0.829 -11.287 1.00 93.94 133 LYS A N 1
ATOM 1056 C CA . LYS A 1 133 ? -8.443 -0.566 -11.708 1.00 93.94 133 LYS A CA 1
ATOM 1057 C C . LYS A 1 133 ? -9.310 -1.319 -10.714 1.00 93.94 133 LYS A C 1
ATOM 1059 O O . LYS A 1 133 ? -9.083 -1.230 -9.511 1.00 93.94 133 LYS A O 1
ATOM 1064 N N . ILE A 1 134 ? -10.298 -2.041 -11.232 1.00 95.50 134 ILE A N 1
ATOM 1065 C CA . ILE A 1 134 ? -11.201 -2.893 -10.457 1.00 95.50 134 ILE A CA 1
ATOM 1066 C C . ILE A 1 134 ? -11.042 -4.320 -10.968 1.00 95.50 134 ILE A C 1
ATOM 1068 O O . ILE A 1 134 ? -11.169 -4.573 -12.165 1.00 95.50 134 ILE A O 1
ATOM 1072 N N . ILE A 1 135 ? -10.781 -5.243 -10.052 1.00 95.44 135 ILE A N 1
ATOM 1073 C CA . ILE A 1 135 ? -10.799 -6.683 -10.282 1.00 95.44 135 ILE A CA 1
ATOM 1074 C C . ILE A 1 135 ? -11.842 -7.256 -9.329 1.00 95.44 135 ILE A C 1
ATOM 1076 O O . ILE A 1 135 ? -11.606 -7.342 -8.127 1.00 95.44 135 ILE A O 1
ATOM 1080 N N . ASN A 1 136 ? -13.009 -7.619 -9.860 1.00 96.56 136 ASN A N 1
ATOM 1081 C CA . ASN A 1 136 ? -14.104 -8.161 -9.047 1.00 96.56 136 ASN A CA 1
ATOM 1082 C C . ASN A 1 136 ? -13.863 -9.619 -8.632 1.00 96.56 136 ASN A C 1
ATOM 1084 O O . ASN A 1 136 ? -14.336 -10.029 -7.579 1.00 96.56 136 ASN A O 1
ATOM 1088 N N . ASP A 1 137 ? -13.125 -10.373 -9.450 1.00 96.50 137 ASP A N 1
ATOM 1089 C CA . ASP A 1 137 ? -12.723 -11.752 -9.179 1.00 96.50 137 ASP A CA 1
ATOM 1090 C C . ASP A 1 137 ? -11.299 -11.977 -9.716 1.00 96.50 137 ASP A C 1
ATOM 1092 O O . ASP A 1 137 ? -11.044 -11.926 -10.923 1.00 96.50 137 ASP A O 1
ATOM 1096 N N . VAL A 1 138 ? -10.346 -12.187 -8.807 1.00 94.25 138 VAL A N 1
ATOM 1097 C CA . VAL A 1 138 ? -8.931 -12.420 -9.139 1.00 94.25 138 VAL A CA 1
ATOM 1098 C C . VAL A 1 138 ? -8.737 -13.754 -9.860 1.00 94.25 138 VAL A C 1
ATOM 1100 O O . VAL A 1 138 ? -7.877 -13.856 -10.738 1.00 94.25 138 VAL A O 1
ATOM 1103 N N . SER A 1 139 ? -9.518 -14.781 -9.519 1.00 94.06 139 SER A N 1
ATOM 1104 C CA . SER A 1 139 ? -9.413 -16.096 -10.150 1.00 94.06 139 SER A CA 1
ATOM 1105 C C . SER A 1 139 ? -9.844 -16.029 -11.611 1.00 94.06 139 SER A C 1
ATOM 1107 O O . SER A 1 139 ? -9.096 -16.481 -12.481 1.00 94.06 139 SER A O 1
ATOM 1109 N N . GLU A 1 140 ? -10.992 -15.410 -11.887 1.00 96.56 140 GLU A N 1
ATOM 1110 C CA . GLU A 1 140 ? -11.498 -15.201 -13.245 1.00 96.56 140 GLU A CA 1
ATOM 1111 C C . GLU A 1 140 ? -10.557 -14.304 -14.059 1.00 96.56 140 GLU A C 1
ATOM 1113 O O . GLU A 1 140 ? -10.186 -14.643 -15.185 1.00 96.56 140 GLU A O 1
ATOM 1118 N N . TYR A 1 141 ? -10.111 -13.185 -13.480 1.00 93.50 141 TYR A N 1
ATOM 1119 C CA . TYR A 1 141 ? -9.190 -12.261 -14.143 1.00 93.50 141 TYR A CA 1
ATOM 1120 C C . TYR A 1 141 ? -7.905 -12.966 -14.601 1.00 93.50 141 TYR A C 1
ATOM 1122 O O . TYR A 1 141 ? -7.493 -12.812 -15.752 1.00 93.50 141 TYR A O 1
ATOM 1130 N N . ARG A 1 142 ? -7.311 -13.807 -13.744 1.00 91.44 142 ARG A N 1
ATOM 1131 C CA . ARG A 1 142 ? -6.118 -14.595 -14.091 1.00 91.44 142 ARG A CA 1
ATOM 1132 C C . ARG A 1 142 ? -6.409 -15.693 -15.111 1.00 91.44 142 ARG A C 1
ATOM 1134 O O . ARG A 1 142 ? -5.597 -15.904 -16.009 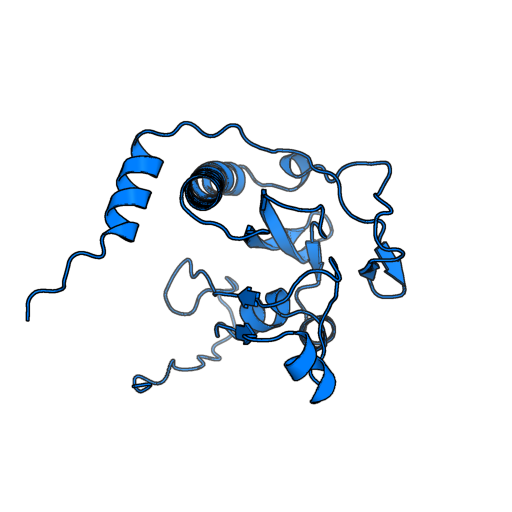1.00 91.44 142 ARG A O 1
ATOM 1141 N N . ALA A 1 143 ? -7.549 -16.378 -15.006 1.00 93.31 143 ALA A N 1
ATOM 1142 C CA . ALA A 1 143 ? -7.953 -17.404 -15.971 1.00 93.31 143 ALA A CA 1
ATOM 1143 C C . ALA A 1 143 ? -8.089 -16.841 -17.398 1.00 93.31 143 ALA A C 1
ATOM 1145 O O . ALA A 1 143 ? -7.791 -17.534 -18.368 1.00 93.31 143 ALA A O 1
ATOM 1146 N N . ASN A 1 144 ? -8.453 -15.562 -17.515 1.00 93.88 144 ASN A N 1
ATOM 1147 C CA . ASN A 1 144 ? -8.539 -14.831 -18.778 1.00 93.88 144 ASN A CA 1
ATOM 1148 C C . ASN A 1 144 ? -7.198 -14.221 -19.242 1.00 93.88 144 ASN A C 1
ATOM 1150 O O . ASN A 1 144 ? -7.179 -13.405 -20.163 1.00 93.88 144 ASN A O 1
ATOM 1154 N N . GLY A 1 145 ? -6.074 -14.606 -18.626 1.00 90.94 145 GLY A N 1
ATOM 1155 C CA . GLY A 1 145 ? -4.735 -14.124 -18.982 1.00 90.94 145 GLY A CA 1
ATOM 1156 C C . GLY A 1 145 ? -4.358 -12.780 -18.356 1.00 90.94 145 GLY A C 1
ATOM 1157 O O . GLY A 1 145 ? -3.396 -12.152 -18.789 1.00 90.94 145 GLY A O 1
ATOM 1158 N N . GLY A 1 146 ? -5.107 -12.315 -17.354 1.00 87.31 146 GLY A N 1
ATOM 1159 C CA . GLY A 1 146 ? -4.773 -11.115 -16.601 1.00 87.31 146 GLY A CA 1
ATOM 1160 C C . GLY A 1 146 ? -3.547 -11.323 -15.710 1.00 87.31 146 GLY A C 1
ATOM 1161 O O . GLY A 1 146 ? -3.563 -12.143 -14.791 1.00 87.31 146 GLY A O 1
ATOM 1162 N N . GLU A 1 147 ? -2.501 -10.534 -15.944 1.00 85.44 147 GLU A N 1
ATOM 1163 C CA . GLU A 1 147 ? -1.311 -10.502 -15.091 1.00 85.44 147 GLU A CA 1
ATOM 1164 C C . GLU A 1 147 ? -1.649 -9.939 -13.706 1.00 85.44 147 GLU A C 1
ATOM 1166 O O . GLU A 1 147 ? -2.291 -8.886 -13.589 1.00 85.44 147 GLU A O 1
ATOM 1171 N N . TYR A 1 148 ? -1.236 -10.661 -12.659 1.00 84.19 148 TYR A N 1
ATOM 1172 C CA . TYR A 1 148 ? -1.578 -10.357 -11.271 1.00 84.19 148 TYR A CA 1
ATOM 1173 C C . TYR A 1 148 ? -0.433 -10.702 -10.313 1.00 84.19 148 TYR A C 1
ATOM 1175 O O . TYR A 1 148 ? -0.169 -11.873 -10.014 1.00 84.19 148 TYR A O 1
ATOM 1183 N N . TYR A 1 149 ? 0.222 -9.671 -9.783 1.00 81.38 149 TYR A N 1
ATOM 1184 C CA . TYR A 1 149 ? 1.164 -9.805 -8.679 1.00 81.38 149 TYR A CA 1
ATOM 1185 C C . TYR A 1 149 ? 0.448 -10.339 -7.428 1.00 81.38 149 TYR A C 1
ATOM 1187 O O . TYR A 1 149 ? -0.352 -9.644 -6.805 1.00 81.38 149 TYR A O 1
ATOM 1195 N N . THR A 1 150 ? 0.747 -11.583 -7.046 1.00 80.44 150 THR A N 1
ATOM 1196 C CA . THR A 1 150 ? 0.122 -12.233 -5.886 1.00 80.44 150 THR A CA 1
ATOM 1197 C C . THR A 1 150 ? 1.034 -12.120 -4.667 1.00 80.44 150 THR A C 1
ATOM 1199 O O . THR A 1 150 ? 2.023 -12.841 -4.570 1.00 80.44 150 THR A O 1
ATOM 1202 N N . CYS A 1 151 ? 0.696 -11.242 -3.720 1.00 76.81 151 CYS A N 1
ATOM 1203 C CA . CYS A 1 151 ? 1.348 -11.195 -2.404 1.00 76.81 151 CYS A CA 1
ATOM 1204 C C . CYS A 1 151 ? 0.618 -12.036 -1.346 1.00 76.81 151 CYS A C 1
ATOM 1206 O O . CYS A 1 151 ? 1.256 -12.585 -0.450 1.00 76.81 151 CYS A O 1
ATOM 1208 N N . ASP A 1 152 ? -0.701 -12.183 -1.475 1.00 83.75 152 ASP A N 1
ATOM 1209 C CA . ASP A 1 152 ? -1.530 -13.050 -0.646 1.00 83.75 152 ASP A CA 1
ATOM 1210 C C . ASP A 1 152 ? -2.462 -13.870 -1.553 1.00 83.75 152 ASP A C 1
ATOM 1212 O O . ASP A 1 152 ? -3.291 -13.290 -2.255 1.00 83.75 152 ASP A O 1
ATOM 1216 N N . PRO A 1 153 ? -2.372 -15.214 -1.558 1.00 84.25 153 PRO A N 1
ATOM 1217 C CA . PRO A 1 153 ? -3.230 -16.050 -2.395 1.00 84.25 153 PRO A CA 1
ATOM 1218 C C . PRO A 1 153 ? -4.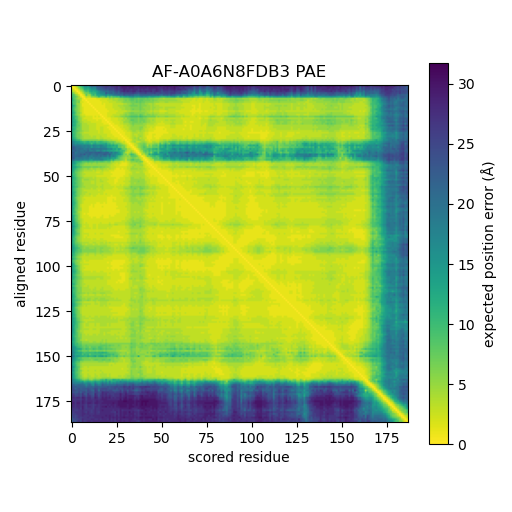710 -16.011 -1.984 1.00 84.25 153 PRO A C 1
ATOM 1220 O O . PRO A 1 153 ? -5.543 -16.577 -2.685 1.00 84.25 153 PRO A O 1
ATOM 1223 N N . LYS A 1 154 ? -5.050 -15.385 -0.848 1.00 89.75 154 LYS A N 1
ATOM 1224 C CA . LYS A 1 154 ? -6.435 -15.223 -0.389 1.00 89.75 154 LYS A CA 1
ATOM 1225 C C . LYS A 1 154 ? -7.157 -14.018 -0.996 1.00 89.75 154 LYS A C 1
ATOM 1227 O O . LYS A 1 154 ? -8.352 -13.891 -0.756 1.00 89.75 154 LYS A O 1
ATOM 1232 N N . VAL A 1 155 ? -6.479 -13.145 -1.748 1.00 91.69 155 VAL A N 1
ATOM 1233 C CA . VAL A 1 155 ? -7.143 -11.985 -2.362 1.00 91.69 155 VAL A CA 1
ATOM 1234 C C . VAL A 1 155 ? -8.148 -12.465 -3.407 1.00 91.69 155 VAL A C 1
ATOM 1236 O O . VAL A 1 155 ? -7.783 -13.137 -4.370 1.00 91.69 155 VAL A O 1
ATOM 1239 N N . GLN A 1 156 ? -9.420 -12.120 -3.202 1.00 95.81 156 GLN A N 1
ATOM 1240 C CA . GLN A 1 156 ?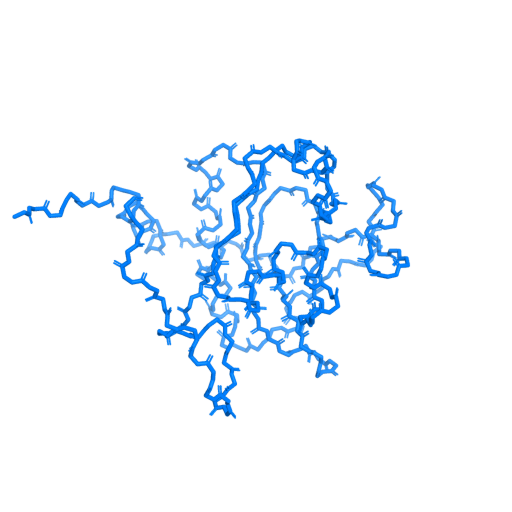 -10.517 -12.503 -4.096 1.00 95.81 156 GLN A CA 1
ATOM 1241 C C . GLN A 1 156 ? -10.911 -11.374 -5.050 1.00 95.81 156 GLN A C 1
ATOM 1243 O O . GLN A 1 156 ? -11.306 -11.640 -6.178 1.00 95.81 156 GLN A O 1
ATOM 1248 N N . SER A 1 157 ? -10.756 -10.124 -4.620 1.00 96.12 157 SER A N 1
ATOM 1249 C CA . SER A 1 157 ? -11.080 -8.922 -5.387 1.00 96.12 157 SER A CA 1
ATOM 1250 C C . SER A 1 157 ? -10.143 -7.785 -4.992 1.00 96.12 157 SER A C 1
ATOM 1252 O O . SER A 1 157 ? -9.672 -7.746 -3.856 1.00 96.12 157 SER A O 1
ATOM 1254 N N . GLU A 1 158 ? -9.917 -6.830 -5.888 1.00 96.38 158 GLU A N 1
ATOM 1255 C CA . GLU A 1 158 ? -9.045 -5.681 -5.641 1.00 96.38 158 GLU A CA 1
ATOM 1256 C C . GLU A 1 158 ? -9.591 -4.414 -6.305 1.00 96.38 158 GLU A C 1
ATOM 1258 O O . GLU A 1 158 ? -10.041 -4.434 -7.453 1.00 96.38 158 GLU A O 1
ATOM 1263 N N . LEU A 1 159 ? -9.505 -3.293 -5.586 1.00 96.12 159 LEU A N 1
ATOM 1264 C CA . LEU A 1 159 ? -9.716 -1.955 -6.123 1.00 96.12 159 LEU A CA 1
ATOM 1265 C C . LEU A 1 159 ? -8.463 -1.115 -5.873 1.00 96.12 159 LEU A C 1
ATOM 1267 O O . LEU A 1 159 ? -8.087 -0.877 -4.728 1.00 96.12 159 LEU A O 1
ATOM 1271 N N . CYS A 1 160 ? -7.880 -0.596 -6.949 1.00 95.38 160 CYS A N 1
ATOM 1272 C CA . CYS A 1 160 ? -6.810 0.393 -6.897 1.00 95.38 160 CYS A CA 1
ATOM 1273 C C . CYS A 1 160 ? -7.345 1.720 -7.432 1.00 95.38 160 CYS A C 1
ATOM 1275 O O . CYS A 1 160 ? -7.804 1.789 -8.577 1.00 95.38 160 CYS A O 1
ATOM 1277 N N . TRP A 1 161 ? -7.265 2.781 -6.626 1.00 94.81 161 TRP A N 1
ATOM 1278 C CA . TRP A 1 161 ? -7.763 4.103 -7.003 1.00 94.81 161 TRP A CA 1
ATOM 1279 C C . TRP A 1 161 ? -6.655 5.167 -6.956 1.00 94.81 161 TRP A C 1
ATOM 1281 O O . TRP A 1 161 ? -5.943 5.254 -5.954 1.00 94.81 161 TRP A O 1
ATOM 1291 N N . PRO A 1 162 ? -6.497 5.988 -8.009 1.00 93.00 162 PRO A N 1
ATOM 1292 C CA . PRO A 1 162 ? -5.491 7.042 -8.049 1.00 93.00 162 PRO A CA 1
ATOM 1293 C C . PRO A 1 162 ? -5.854 8.215 -7.126 1.00 93.00 162 PRO A C 1
ATOM 1295 O O . PRO A 1 162 ? -6.981 8.715 -7.155 1.00 93.00 162 PRO A O 1
ATOM 1298 N N . ILE A 1 163 ? -4.884 8.698 -6.343 1.00 88.81 163 ILE A N 1
ATOM 1299 C CA . ILE A 1 163 ? -5.022 9.902 -5.512 1.00 88.81 163 ILE A CA 1
ATOM 1300 C C . ILE A 1 163 ? -4.192 11.020 -6.140 1.00 88.81 163 ILE A C 1
ATOM 1302 O O . ILE A 1 163 ? -2.988 10.884 -6.350 1.00 88.81 163 ILE A O 1
ATOM 1306 N N . PHE A 1 164 ? -4.847 12.137 -6.435 1.00 75.81 164 PHE A N 1
ATOM 1307 C CA . PHE A 1 164 ? -4.254 13.265 -7.138 1.00 75.81 164 PHE A CA 1
ATOM 1308 C C . PHE A 1 164 ? -4.027 14.439 -6.181 1.00 75.81 164 PHE A C 1
ATOM 1310 O O . PHE A 1 164 ? -4.961 14.882 -5.518 1.00 75.81 164 PHE A O 1
ATOM 1317 N N . SER A 1 165 ? -2.810 14.988 -6.149 1.00 68.44 165 SER A N 1
ATOM 1318 C CA . SER A 1 165 ? -2.514 16.220 -5.386 1.00 68.44 165 SER A CA 1
ATOM 1319 C C . SER A 1 165 ? -3.014 17.496 -6.087 1.00 68.44 165 SER A C 1
ATOM 1321 O O . SER A 1 165 ? -3.192 18.534 -5.456 1.00 68.44 165 SER A O 1
ATOM 1323 N N . ALA A 1 166 ? -3.260 17.408 -7.396 1.00 54.44 166 ALA A N 1
ATOM 1324 C CA . ALA A 1 166 ? -3.864 18.417 -8.265 1.00 54.44 166 ALA A CA 1
ATOM 1325 C C . ALA A 1 166 ? -4.485 17.705 -9.489 1.00 54.44 166 ALA A C 1
ATOM 1327 O O . ALA A 1 166 ? -4.093 16.565 -9.761 1.00 54.44 166 ALA A O 1
ATOM 1328 N N . PRO A 1 167 ? -5.413 18.321 -10.252 1.00 44.94 167 PRO A N 1
ATOM 1329 C CA . PRO A 1 167 ? -5.965 17.711 -11.465 1.00 44.94 167 PRO A CA 1
ATOM 1330 C C . PRO A 1 167 ? -4.848 17.168 -12.372 1.00 44.94 167 PRO A C 1
ATOM 1332 O O . PRO A 1 167 ? -3.909 17.895 -12.687 1.00 44.94 167 PRO A O 1
ATOM 1335 N N . ASN A 1 168 ? -4.938 15.891 -12.758 1.00 44.78 168 ASN A N 1
ATOM 1336 C CA . ASN A 1 168 ? -3.957 15.155 -13.577 1.00 44.78 168 ASN A CA 1
ATOM 1337 C C . ASN A 1 168 ? -2.578 14.892 -12.942 1.00 44.78 168 ASN A C 1
ATOM 1339 O O . ASN A 1 168 ? -1.661 14.471 -13.637 1.00 44.78 168 ASN A O 1
ATOM 1343 N N . ASN A 1 169 ? -2.420 15.084 -11.632 1.00 50.19 169 ASN A N 1
ATOM 1344 C CA . ASN A 1 169 ? -1.134 14.957 -10.947 1.00 50.19 169 ASN A CA 1
ATOM 1345 C C . ASN A 1 169 ? -1.041 13.734 -10.009 1.00 50.19 169 ASN A C 1
ATOM 1347 O O . ASN A 1 169 ? -0.833 13.875 -8.801 1.00 50.19 169 ASN A O 1
ATOM 1351 N N . CYS A 1 170 ? -1.216 12.524 -10.563 1.00 45.88 170 CYS A N 1
ATOM 1352 C CA . CYS A 1 170 ? -0.802 11.282 -9.882 1.00 45.88 170 CYS A CA 1
ATOM 1353 C C . CYS A 1 170 ? 0.727 11.209 -9.775 1.00 45.88 170 CYS A C 1
ATOM 1355 O O . CYS A 1 170 ? 1.275 10.495 -8.941 1.00 45.88 170 CYS A O 1
ATOM 1357 N N . LEU A 1 171 ? 1.410 11.968 -10.633 1.00 45.62 171 LEU A N 1
ATOM 1358 C CA . LEU A 1 171 ? 2.845 11.978 -10.827 1.00 45.62 171 LEU A CA 1
ATOM 1359 C C . LEU A 1 171 ? 3.287 13.435 -10.960 1.00 45.62 171 LEU A C 1
ATOM 1361 O O . LEU A 1 171 ? 3.241 13.992 -12.054 1.00 45.62 171 LEU A O 1
ATOM 1365 N N . GLN A 1 172 ? 3.727 14.063 -9.869 1.00 38.34 172 GLN A N 1
ATOM 1366 C CA . GLN A 1 172 ? 4.446 15.327 -10.016 1.00 38.34 172 GLN A CA 1
ATOM 1367 C C . GLN A 1 172 ? 5.782 15.038 -10.706 1.00 38.34 172 GLN A C 1
ATOM 1369 O O . GLN A 1 172 ? 6.730 14.578 -10.079 1.00 38.34 172 GLN A O 1
ATOM 1374 N N . ASN A 1 173 ? 5.846 15.334 -12.002 1.00 35.56 173 ASN A N 1
ATOM 1375 C CA . ASN A 1 173 ? 7.032 15.907 -12.618 1.00 35.56 173 ASN A CA 1
ATOM 1376 C C . ASN A 1 173 ? 6.555 16.949 -13.636 1.00 35.56 173 ASN A C 1
ATOM 1378 O O . ASN A 1 173 ? 5.931 16.612 -14.640 1.00 35.56 173 ASN A O 1
ATOM 1382 N N . ASN A 1 174 ? 6.823 18.226 -13.356 1.00 39.09 174 ASN A N 1
ATOM 1383 C CA . ASN A 1 174 ? 6.304 19.408 -14.061 1.00 39.09 174 ASN A CA 1
ATOM 1384 C C . ASN A 1 174 ? 6.745 19.564 -15.534 1.00 39.09 174 ASN A C 1
ATOM 1386 O O . ASN A 1 174 ? 6.697 20.671 -16.054 1.00 39.09 174 ASN A O 1
ATOM 1390 N N . ASN A 1 175 ? 7.173 18.509 -16.233 1.00 35.62 175 ASN A N 1
ATOM 1391 C CA . ASN A 1 175 ? 7.895 18.660 -17.498 1.00 35.62 175 ASN A CA 1
ATOM 1392 C C . ASN A 1 175 ? 7.489 17.737 -18.654 1.00 35.62 175 ASN A C 1
ATOM 1394 O O . ASN A 1 175 ? 8.281 17.636 -19.578 1.00 35.62 175 ASN A O 1
ATOM 1398 N N . ASN A 1 176 ? 6.304 17.114 -18.698 1.00 31.66 176 ASN A N 1
ATOM 1399 C CA . ASN A 1 176 ? 5.843 16.481 -19.949 1.00 31.66 176 ASN A CA 1
ATOM 1400 C C . ASN A 1 176 ? 4.316 16.521 -20.128 1.00 31.66 176 ASN A C 1
ATOM 1402 O O . ASN A 1 176 ? 3.560 15.816 -19.464 1.00 31.66 176 ASN A O 1
ATOM 1406 N N . ASN A 1 177 ? 3.883 17.345 -21.085 1.00 34.69 177 ASN A N 1
ATOM 1407 C CA . ASN A 1 177 ? 2.509 17.502 -21.557 1.00 34.69 177 ASN A CA 1
ATOM 1408 C C . ASN A 1 177 ? 2.010 16.260 -22.315 1.00 34.69 177 ASN A C 1
ATOM 1410 O O . ASN A 1 177 ? 1.926 16.290 -23.538 1.00 34.69 177 ASN A O 1
ATOM 1414 N N . ASN A 1 178 ? 1.603 15.205 -21.612 1.00 27.47 178 ASN A N 1
ATOM 1415 C CA . ASN A 1 178 ? 0.707 14.194 -22.180 1.00 27.47 178 ASN A CA 1
ATOM 1416 C C . ASN A 1 178 ? -0.518 14.046 -21.279 1.00 27.47 178 ASN A C 1
ATOM 1418 O O . ASN A 1 178 ? -0.643 13.128 -20.474 1.00 27.47 178 ASN A O 1
ATOM 1422 N N . LEU A 1 179 ? -1.420 15.018 -21.418 1.00 33.38 179 LEU A N 1
ATOM 1423 C CA . LEU A 1 179 ? -2.763 14.976 -20.860 1.00 33.38 179 LEU A CA 1
ATOM 1424 C C . LEU A 1 179 ? -3.523 13.809 -21.502 1.00 33.38 179 LEU A C 1
ATOM 1426 O O . LEU A 1 179 ? -3.982 13.924 -22.638 1.00 33.38 179 LEU A O 1
ATOM 1430 N N . VAL A 1 180 ? -3.726 12.716 -20.768 1.00 29.91 180 VAL A N 1
ATOM 1431 C CA . VAL A 1 180 ? -4.914 11.896 -21.013 1.00 29.91 180 VAL A CA 1
ATOM 1432 C C . VAL A 1 180 ? -6.080 12.685 -20.433 1.00 29.91 180 VAL A C 1
ATOM 1434 O O . VAL A 1 180 ? -6.253 12.779 -19.220 1.00 29.91 180 VAL A O 1
ATOM 1437 N N . GLN A 1 181 ? -6.839 13.340 -21.313 1.00 28.05 181 GLN A N 1
ATOM 1438 C CA . GLN A 1 181 ? -8.112 13.940 -20.940 1.00 28.05 181 GLN A CA 1
ATOM 1439 C C . GLN A 1 181 ? -9.004 12.837 -20.366 1.00 28.05 181 GLN A C 1
ATOM 1441 O O . GLN A 1 181 ? -9.342 11.875 -21.059 1.00 28.05 181 GLN A O 1
ATOM 1446 N N . THR A 1 182 ? -9.400 12.977 -19.104 1.00 35.31 182 THR A N 1
ATOM 1447 C CA . THR A 1 182 ? -10.485 12.177 -18.548 1.00 35.31 182 THR A CA 1
ATOM 1448 C C . THR A 1 182 ? -11.740 12.472 -19.370 1.00 35.31 182 THR A C 1
ATOM 1450 O O . THR A 1 182 ? -12.229 13.600 -19.432 1.00 35.31 182 THR A O 1
ATOM 1453 N N . SER A 1 183 ? -12.220 11.464 -20.101 1.00 28.09 183 SER A N 1
ATOM 1454 C CA . SER A 1 183 ? -13.434 11.596 -20.904 1.00 28.09 183 SER A CA 1
ATOM 1455 C C . SER A 1 183 ? -14.635 11.819 -19.974 1.00 28.09 183 SER A C 1
ATOM 1457 O O . SER A 1 183 ? -14.829 11.026 -19.055 1.00 28.09 183 SER A O 1
ATOM 1459 N N . PRO A 1 184 ? -15.475 12.845 -20.201 1.00 29.72 184 PRO A N 1
ATOM 1460 C CA . PRO A 1 184 ? -16.564 13.221 -19.295 1.00 29.72 184 PRO A CA 1
ATOM 1461 C C . PRO A 1 184 ? -17.793 12.295 -19.358 1.00 29.72 184 PRO A C 1
ATOM 1463 O O . PRO A 1 184 ? -18.869 12.679 -18.918 1.00 29.72 184 PRO A O 1
ATOM 1466 N N . ASN A 1 185 ? -17.669 11.083 -19.903 1.00 35.19 185 ASN A N 1
ATOM 1467 C CA . ASN A 1 185 ? -18.799 10.182 -20.109 1.00 35.19 185 ASN A CA 1
ATOM 1468 C C . ASN A 1 185 ? -18.443 8.740 -19.753 1.00 35.19 185 ASN A C 1
ATOM 1470 O O . ASN A 1 185 ? -18.043 7.971 -20.624 1.00 35.19 185 ASN A O 1
ATOM 1474 N N . GLN A 1 186 ? -18.690 8.354 -18.505 1.00 33.28 186 GLN A N 1
ATOM 1475 C CA . GLN A 1 186 ? -19.096 6.986 -18.191 1.00 33.28 186 GLN A CA 1
ATOM 1476 C C . GLN A 1 186 ? -20.316 7.062 -17.266 1.00 33.28 186 GLN A C 1
ATOM 1478 O O . GLN A 1 186 ? -20.227 7.530 -16.133 1.00 33.28 186 GLN A O 1
ATOM 1483 N N . LYS A 1 187 ? -21.468 6.723 -17.854 1.00 30.33 187 LYS A N 1
ATOM 1484 C CA . LYS A 1 187 ? -22.703 6.348 -17.160 1.00 30.33 187 LYS A CA 1
ATOM 1485 C C . LYS A 1 187 ? -22.558 4.941 -16.602 1.00 30.33 187 LYS A C 1
ATOM 1487 O O . LYS A 1 187 ? -21.835 4.155 -17.255 1.00 30.33 187 LYS A O 1
#

Nearest PDB structures (foldseek):
  2qyb-assembly1_A-2  TM=7.381E-01  e=1.214E-02  Geobacter sulfurreducens PCA
  7fdm-assembly2_B  TM=3.516E-01  e=1.124E+00  Arabidopsis thaliana
  4ro1-assembly1_A  TM=3.071E-01  e=4.776E+00  Schizosaccharomyces pombe 972h-
  2j0k-assembly2_B  TM=2.304E-01  e=3.714E+00  Gallus gallus

pLDDT: mean 83.59, std 20.01, range [27.47, 98.19]

Mean predicted aligned error: 8.05 Å

Radius of gyration: 17.36 Å; Cα contacts (8 Å, |Δi|>4): 250; chains: 1; bounding box: 50×37×39 Å